Protein AF-A0A522CQT9-F1 (afdb_monomer_lite)

Radius of gyration: 33.26 Å; chains: 1; bounding box: 74×95×87 Å

pLDDT: mean 82.86, std 20.78, range [35.53, 98.75]

Secondary structure (DSSP, 8-state):
-----PPPPTT-HHHHHHHHHHHHHHHHHHHHHHHHHHHHHTT--HHHHHHHHHHHHHHHHHHHHHTT--HHHHHHHHHHHHHHHHHHHHHHHHHHHHHHHHHHHHHHHHHHHHHHHHHHHHHHHIIIIIS-TTGGG---SSHHHHHHHHHHHHHHHHHHHHHHHT-SHHHHHHHHHHHHHHHHHHHHTTGGGSHHHHHHHHHHHHHHHHHHHHHHHHHHHTT--------------PPP----PPPTHHHHHTT------------PPPPP-PPPPPPPPP-

Sequence (283 aa):
MTVEGRPAKPGDPEASLRENLAAQVSAAQSELSANLIELRSQGGDPALIGQADAQLGALLALKSQIERAGSGALATMGTRVAACVATATTLAQHAQAASSGVAARAATELGSASEAARAKVTSFVTDFYERKIFDPYLEFSSEAEKEAYREREAARRKAIEEAQALRTPQGDLRAANLAIEQLEDAGTHGADRSPEYGSMLNGMKQSRQSLAAQLQQHSQSRGEPAPHSEADPIGADAPKGSAVGFPPDVIAALGRVQVAEALHADHGLAPSRSPGPAPTRAI

Structure (mmCIF, N/CA/C/O backbone):
data_AF-A0A522CQT9-F1
#
_entry.id   AF-A0A522CQT9-F1
#
loop_
_atom_site.group_PDB
_atom_site.id
_atom_site.type_symbol
_atom_site.label_atom_id
_atom_site.label_alt_id
_atom_site.label_comp_id
_atom_site.label_asym_id
_atom_site.label_entity_id
_atom_site.label_seq_id
_atom_site.pdbx_PDB_ins_code
_atom_site.Cartn_x
_atom_site.Cartn_y
_atom_site.Cartn_z
_atom_site.occupancy
_atom_site.B_iso_or_equiv
_atom_site.auth_seq_id
_atom_site.auth_comp_id
_atom_site.auth_asym_id
_atom_site.auth_atom_id
_atom_site.pdbx_PDB_model_num
ATOM 1 N N . MET A 1 1 ? -49.181 18.280 34.354 1.00 41.12 1 MET A N 1
ATOM 2 C CA . MET A 1 1 ? -48.368 18.144 35.580 1.00 41.12 1 MET A CA 1
ATOM 3 C C . MET A 1 1 ? -46.921 17.982 35.158 1.00 41.12 1 MET A C 1
ATOM 5 O O . MET A 1 1 ? -46.498 16.888 34.816 1.00 41.12 1 MET A O 1
ATOM 9 N N . THR A 1 2 ? -46.206 19.096 35.063 1.00 44.06 2 THR A N 1
ATOM 10 C CA . THR A 1 2 ? -44.771 19.149 34.781 1.00 44.06 2 THR A CA 1
ATOM 11 C C . THR A 1 2 ? -44.055 18.835 36.090 1.00 44.06 2 THR A C 1
ATOM 13 O O . THR A 1 2 ? -44.203 19.575 37.059 1.00 44.06 2 THR A O 1
ATOM 16 N N . VAL A 1 3 ? -43.365 17.697 36.162 1.00 47.41 3 VAL A N 1
ATOM 17 C CA . VAL A 1 3 ? -42.539 17.351 37.324 1.00 47.41 3 VAL A CA 1
ATOM 18 C C . VAL A 1 3 ? -41.275 18.199 37.227 1.00 47.41 3 VAL A C 1
ATOM 20 O O . VAL A 1 3 ? -40.378 17.889 36.449 1.00 47.41 3 VAL A O 1
ATOM 23 N N . GLU A 1 4 ? -41.238 19.312 37.956 1.00 45.28 4 GLU A N 1
ATOM 24 C CA . GLU A 1 4 ? -40.023 20.107 38.128 1.00 45.28 4 GLU A CA 1
ATOM 25 C C . GLU A 1 4 ? -38.952 19.236 38.798 1.00 45.28 4 GLU A C 1
ATOM 27 O O . GLU A 1 4 ? -39.119 18.760 39.925 1.00 45.28 4 GLU A O 1
ATOM 32 N N . GLY A 1 5 ? -37.862 18.986 38.069 1.00 53.81 5 GLY A N 1
ATOM 33 C CA . GLY A 1 5 ? -36.710 18.234 38.548 1.00 53.81 5 GLY A CA 1
ATOM 34 C C . GLY A 1 5 ? -36.062 18.964 39.716 1.00 53.81 5 GLY A C 1
ATOM 35 O O . GLY A 1 5 ? -35.366 19.960 39.535 1.00 53.81 5 GLY A O 1
ATOM 36 N N . ARG A 1 6 ? -36.311 18.471 40.930 1.00 49.97 6 ARG A N 1
ATOM 37 C CA . ARG A 1 6 ? -35.663 18.954 42.149 1.00 49.97 6 ARG A CA 1
ATOM 38 C C . ARG A 1 6 ? -34.144 18.773 41.981 1.00 49.97 6 ARG A C 1
ATOM 40 O O . ARG A 1 6 ? -33.722 17.641 41.743 1.00 49.97 6 ARG A O 1
ATOM 47 N N . PRO A 1 7 ? -33.323 19.832 42.094 1.00 53.94 7 PRO A N 1
ATOM 48 C CA . PRO A 1 7 ? -31.874 19.687 42.018 1.00 53.94 7 PRO A CA 1
ATOM 49 C C . PRO A 1 7 ? -31.399 18.756 43.140 1.00 53.94 7 PRO A C 1
ATOM 51 O O . PRO A 1 7 ? -31.835 18.886 44.289 1.00 53.94 7 PRO A O 1
ATOM 54 N N . ALA A 1 8 ? -30.552 17.787 42.788 1.00 52.00 8 ALA A N 1
ATOM 55 C CA . ALA A 1 8 ? -30.023 16.800 43.721 1.00 52.00 8 ALA A CA 1
ATOM 56 C C . ALA A 1 8 ? -29.312 17.507 44.885 1.00 52.00 8 ALA A C 1
ATOM 58 O O . ALA A 1 8 ? -28.463 18.376 44.679 1.00 52.00 8 ALA A O 1
ATOM 59 N N . LYS A 1 9 ? -29.676 17.156 46.123 1.00 66.25 9 LYS A N 1
ATOM 60 C CA . LYS A 1 9 ? -28.952 17.641 47.301 1.00 66.25 9 LYS A CA 1
ATOM 61 C C . LYS A 1 9 ? -27.541 17.032 47.293 1.00 66.25 9 LYS A C 1
ATOM 63 O O . LYS A 1 9 ? -27.421 15.837 47.017 1.00 66.25 9 LYS A O 1
ATOM 68 N N . PRO A 1 10 ? -26.492 17.799 47.636 1.00 63.88 10 PRO A N 1
ATOM 69 C CA . PRO A 1 10 ? -25.164 17.242 47.872 1.00 63.88 10 PRO A CA 1
ATOM 70 C C . PRO A 1 10 ? -25.257 16.098 48.893 1.00 63.88 10 PRO A C 1
ATOM 72 O O . PRO A 1 10 ? -25.759 16.308 49.998 1.00 63.88 10 PRO A O 1
ATOM 75 N N . GLY A 1 11 ? -24.819 14.896 48.505 1.00 79.06 11 GLY A N 1
ATOM 76 C CA . GLY A 1 11 ? -24.838 13.701 49.358 1.00 79.06 11 GLY A CA 1
ATOM 77 C C . GLY A 1 11 ? -25.979 12.706 49.117 1.00 79.06 11 GLY A C 1
ATOM 78 O O . GLY A 1 11 ? -26.214 11.875 49.988 1.00 79.06 11 GLY A O 1
ATOM 79 N N . ASP A 1 12 ? -26.685 12.759 47.983 1.00 89.25 12 ASP A N 1
ATOM 80 C CA . ASP A 1 12 ? -27.616 11.691 47.591 1.00 89.25 12 ASP A CA 1
ATOM 81 C C . ASP A 1 12 ? -26.844 10.452 47.071 1.00 89.25 12 ASP A C 1
ATOM 83 O O . ASP A 1 12 ? -26.318 10.486 45.953 1.00 89.25 12 ASP A O 1
ATOM 87 N N . PRO A 1 13 ? -26.762 9.349 47.846 1.00 88.62 13 PRO A N 1
ATOM 88 C CA . PRO A 1 13 ? -26.010 8.160 47.445 1.00 88.62 13 PRO A CA 1
ATOM 89 C C . PRO A 1 13 ? -26.599 7.486 46.198 1.00 88.62 13 PRO A C 1
ATOM 91 O O . PRO A 1 13 ? -25.874 6.814 45.464 1.00 88.62 13 PRO A O 1
ATOM 94 N N . GLU A 1 14 ? -27.897 7.671 45.933 1.00 90.75 14 GLU A N 1
ATOM 95 C CA . GLU A 1 14 ? -28.554 7.125 44.749 1.00 90.75 14 GLU A CA 1
ATOM 96 C C . GLU A 1 14 ? -28.086 7.851 43.486 1.00 90.75 14 GLU A C 1
ATOM 98 O O . GLU A 1 14 ? -27.749 7.210 42.487 1.00 90.75 14 GLU A O 1
ATOM 103 N N . ALA A 1 15 ? -28.017 9.183 43.545 1.00 89.81 15 ALA A N 1
ATOM 104 C CA . ALA A 1 15 ? -27.528 10.001 42.443 1.00 89.81 15 ALA A CA 1
ATOM 105 C C . ALA A 1 15 ? -26.069 9.657 42.102 1.00 89.81 15 ALA A C 1
ATOM 107 O O . ALA A 1 15 ? -25.757 9.440 40.932 1.00 89.81 15 ALA A O 1
ATOM 108 N N . SER A 1 16 ? -25.207 9.511 43.116 1.00 91.56 16 SER A N 1
ATOM 109 C CA . SER A 1 16 ? -23.801 9.135 42.918 1.00 91.56 16 SER A CA 1
ATOM 110 C C . SER A 1 16 ? -23.631 7.730 42.332 1.00 91.56 16 SER A C 1
ATOM 112 O O . SER A 1 16 ? -22.801 7.531 41.445 1.00 91.56 16 SER A O 1
ATOM 114 N N . LEU A 1 17 ? -24.423 6.745 42.778 1.00 92.19 17 LEU A N 1
ATOM 115 C CA . LEU A 1 17 ? -24.382 5.396 42.204 1.00 92.19 17 LEU A CA 1
ATOM 116 C C . LEU A 1 17 ? -24.843 5.400 40.740 1.00 92.19 17 LEU A C 1
ATOM 118 O O . LEU A 1 17 ? -24.203 4.781 39.891 1.00 92.19 17 LEU A O 1
ATOM 122 N N . ARG A 1 18 ? -25.929 6.118 40.432 1.00 95.00 18 ARG A N 1
ATOM 123 C CA . ARG A 1 18 ? -26.447 6.255 39.065 1.00 95.00 18 ARG A CA 1
ATOM 124 C C . ARG A 1 18 ? -25.409 6.886 38.137 1.00 95.00 18 ARG A C 1
ATOM 126 O O . ARG A 1 18 ? -25.180 6.361 37.050 1.00 95.00 18 ARG A O 1
ATOM 133 N N . GLU A 1 19 ? -24.774 7.971 38.575 1.00 93.75 19 GLU A N 1
ATOM 134 C CA . GLU A 1 19 ? -23.711 8.648 37.828 1.00 93.75 19 GLU A CA 1
ATOM 135 C C . GLU A 1 19 ? -22.528 7.711 37.563 1.00 93.75 19 GLU A C 1
ATOM 137 O O . GLU A 1 19 ? -22.085 7.588 36.422 1.00 93.75 19 GLU A O 1
ATOM 142 N N . ASN A 1 20 ? -22.070 6.978 38.582 1.00 93.81 20 ASN A N 1
ATOM 143 C CA . ASN A 1 20 ? -20.964 6.036 38.441 1.00 93.81 20 ASN A CA 1
ATOM 144 C C . ASN A 1 20 ? -21.273 4.918 37.426 1.00 93.81 20 ASN A C 1
ATOM 146 O O . ASN A 1 20 ? -20.476 4.667 36.521 1.00 93.81 20 ASN A O 1
ATOM 150 N N . LEU A 1 21 ? -22.447 4.282 37.524 1.00 94.12 21 LEU A N 1
ATOM 151 C CA . LEU A 1 21 ? -22.858 3.233 36.584 1.00 94.12 21 LEU A CA 1
ATOM 152 C C . LEU A 1 21 ? -23.010 3.778 35.155 1.00 94.12 21 LEU A C 1
ATOM 154 O O . LEU A 1 21 ? -22.574 3.138 34.197 1.00 94.12 21 LEU A O 1
ATOM 158 N N . ALA A 1 22 ? -23.591 4.971 35.000 1.00 94.12 22 ALA A N 1
ATOM 159 C CA . ALA A 1 22 ? -23.737 5.621 33.700 1.00 94.12 22 ALA A CA 1
ATOM 160 C C . ALA A 1 22 ? -22.379 5.989 33.075 1.00 94.12 22 ALA A C 1
ATOM 162 O O . ALA A 1 22 ? -22.211 5.857 31.857 1.00 94.12 22 ALA A O 1
ATOM 163 N N . ALA A 1 23 ? -21.407 6.410 33.890 1.00 93.88 23 ALA A N 1
ATOM 164 C CA . ALA A 1 23 ? -20.046 6.698 33.450 1.00 93.88 23 ALA A CA 1
ATOM 165 C C . ALA A 1 23 ? -19.335 5.432 32.946 1.00 93.88 23 ALA A C 1
ATOM 167 O O . ALA A 1 23 ? -18.769 5.457 31.855 1.00 93.88 23 ALA A O 1
ATOM 168 N N . GLN A 1 24 ? -19.435 4.309 33.670 1.00 94.44 24 GLN A N 1
ATOM 169 C CA . GLN A 1 24 ? -18.857 3.026 33.238 1.00 94.44 24 GLN A CA 1
ATOM 170 C C . GLN A 1 24 ? -19.430 2.555 31.893 1.00 94.44 24 GLN A C 1
ATOM 172 O O . GLN A 1 24 ? -18.680 2.192 30.987 1.00 94.44 24 GLN A O 1
ATOM 177 N N . VAL A 1 25 ? -20.758 2.613 31.730 1.00 95.88 25 VAL A N 1
ATOM 178 C CA . VAL A 1 25 ? -21.421 2.245 30.467 1.00 95.88 25 VAL A CA 1
ATOM 179 C C . VAL A 1 25 ? -20.992 3.168 29.325 1.00 95.88 25 VAL A C 1
ATOM 181 O O . VAL A 1 25 ? -20.730 2.692 28.223 1.00 95.88 25 VAL A O 1
ATOM 184 N N . SER A 1 26 ? -20.885 4.475 29.580 1.00 95.81 26 SER A N 1
ATOM 185 C CA . SER A 1 26 ? -20.481 5.449 28.557 1.00 95.81 26 SER A CA 1
ATOM 186 C C . SER A 1 26 ? -19.019 5.265 28.129 1.00 95.81 26 SER A C 1
ATOM 188 O O . SER A 1 26 ? -18.723 5.369 26.940 1.00 95.81 26 SER A O 1
ATOM 190 N N . ALA A 1 27 ? -18.119 4.934 29.062 1.00 92.75 27 ALA A N 1
ATOM 191 C CA . ALA A 1 27 ? -16.726 4.612 28.753 1.00 92.75 27 ALA A CA 1
ATOM 192 C C . ALA A 1 27 ? -16.621 3.363 27.860 1.00 92.75 27 ALA A C 1
ATOM 194 O O . ALA A 1 27 ? -16.014 3.428 26.791 1.00 92.75 27 ALA A O 1
ATOM 195 N N . ALA A 1 28 ? -17.301 2.271 28.232 1.00 92.81 28 ALA A N 1
ATOM 196 C CA . ALA A 1 28 ? -17.334 1.041 27.438 1.00 92.81 28 ALA A CA 1
ATOM 197 C C . ALA A 1 28 ? -17.962 1.251 26.048 1.00 92.81 28 ALA A C 1
ATOM 199 O O . ALA A 1 28 ? -17.490 0.694 25.059 1.00 92.81 28 ALA A O 1
ATOM 200 N N . GLN A 1 29 ? -19.005 2.083 25.952 1.00 96.06 29 GLN A N 1
ATOM 201 C CA . GLN A 1 29 ? -19.617 2.452 24.676 1.00 96.06 29 GLN A CA 1
ATOM 202 C C . GLN A 1 29 ? -18.627 3.206 23.779 1.00 96.06 29 GLN A C 1
ATOM 204 O O . GLN A 1 29 ? -18.508 2.879 22.599 1.00 96.06 29 GLN A O 1
ATOM 209 N N . SER A 1 30 ? -17.921 4.201 24.327 1.00 94.50 30 SER A N 1
ATOM 210 C CA . SER A 1 30 ? -16.935 4.986 23.581 1.00 94.50 30 SER A CA 1
ATOM 211 C C . SER A 1 30 ? -15.811 4.097 23.051 1.00 94.50 30 SER A C 1
ATOM 213 O O . SER A 1 30 ? -15.510 4.142 21.859 1.00 94.50 30 SER A O 1
ATOM 215 N N . GLU A 1 31 ? -15.240 3.246 23.905 1.00 93.50 31 GLU A N 1
ATOM 216 C CA . GLU A 1 31 ? -14.172 2.315 23.531 1.00 93.50 31 GLU A CA 1
ATOM 217 C C . GLU A 1 31 ? -14.629 1.322 22.454 1.00 93.50 31 GLU A C 1
ATOM 219 O O . GLU A 1 31 ? -13.980 1.188 21.415 1.00 93.50 31 GLU A O 1
ATOM 224 N N . LEU A 1 32 ? -15.776 0.663 22.644 1.00 93.75 32 LEU A N 1
ATOM 225 C CA . LEU A 1 32 ? -16.295 -0.297 21.670 1.00 93.75 32 LEU A CA 1
ATOM 226 C C . LEU A 1 32 ? -16.623 0.377 20.330 1.00 93.75 32 LEU A C 1
ATOM 228 O O . LEU A 1 32 ? -16.343 -0.190 19.278 1.00 93.75 32 LEU A O 1
ATOM 232 N N . SER A 1 33 ? -17.168 1.598 20.350 1.00 95.56 33 SER A N 1
ATOM 233 C CA . SER A 1 33 ? -17.480 2.343 19.125 1.00 95.56 33 SER A CA 1
ATOM 234 C C . SER A 1 33 ? -16.234 2.713 18.317 1.00 95.56 33 SER A C 1
ATOM 236 O O . SER A 1 33 ? -16.249 2.573 17.095 1.00 95.56 33 SER A O 1
ATOM 238 N N . ALA A 1 34 ? -15.143 3.113 18.980 1.00 92.31 34 ALA A N 1
ATOM 239 C CA . ALA A 1 34 ? -13.880 3.428 18.321 1.00 92.31 34 ALA A CA 1
ATOM 240 C C . ALA A 1 34 ? -13.287 2.186 17.636 1.00 92.31 34 ALA A C 1
ATOM 242 O O . ALA A 1 34 ? -12.990 2.223 16.442 1.00 92.31 34 ALA A O 1
ATOM 243 N N . ASN A 1 35 ? -13.221 1.061 18.356 1.00 91.88 35 ASN A N 1
ATOM 244 C CA . ASN A 1 35 ? -12.718 -0.201 17.807 1.00 91.88 35 ASN A CA 1
ATOM 245 C C . ASN A 1 35 ? -13.615 -0.751 16.685 1.00 91.88 35 ASN A C 1
ATOM 247 O O . ASN A 1 35 ? -13.123 -1.352 15.737 1.00 91.88 35 ASN A O 1
ATOM 251 N N . LEU A 1 36 ? -14.930 -0.527 16.751 1.00 92.25 36 LEU A N 1
ATOM 252 C CA . LEU A 1 36 ? -15.857 -0.935 15.697 1.00 92.25 36 LEU A CA 1
ATOM 253 C C . LEU A 1 36 ? -15.678 -0.123 14.408 1.00 92.25 36 LEU A C 1
ATOM 255 O O . LEU A 1 36 ? -15.795 -0.679 13.316 1.00 92.25 36 LEU A O 1
ATOM 259 N N . ILE A 1 37 ? -15.407 1.183 14.517 1.00 91.25 37 ILE A N 1
ATOM 260 C CA . ILE A 1 37 ? -15.086 2.032 13.360 1.00 91.25 37 ILE A CA 1
ATOM 261 C C . ILE A 1 37 ? -13.804 1.531 12.687 1.00 91.25 37 ILE A C 1
ATOM 263 O O . ILE A 1 37 ? -13.793 1.370 11.468 1.00 91.25 37 ILE A O 1
ATOM 267 N N . GLU A 1 38 ? -12.766 1.231 13.470 1.00 87.31 38 GLU A N 1
ATOM 268 C CA . GLU A 1 38 ? -11.507 0.671 12.965 1.00 87.31 38 GLU A CA 1
ATOM 269 C C . GLU A 1 38 ? -11.707 -0.707 12.317 1.00 87.31 38 GLU A C 1
ATOM 271 O O . GLU A 1 38 ? -11.267 -0.948 11.195 1.00 87.31 38 GLU A O 1
ATOM 276 N N . LEU A 1 39 ? -12.444 -1.602 12.977 1.00 87.38 39 LEU A N 1
ATOM 277 C CA . LEU A 1 39 ? -12.728 -2.931 12.443 1.00 87.38 39 LEU A CA 1
ATOM 278 C C . LEU A 1 39 ? -13.478 -2.850 11.105 1.00 87.38 39 LEU A C 1
ATOM 280 O O . LEU A 1 39 ? -13.167 -3.587 10.172 1.00 87.38 39 LEU A O 1
ATOM 284 N N . ARG A 1 40 ? -14.448 -1.934 10.980 1.00 90.69 40 ARG A N 1
ATOM 285 C CA . ARG A 1 40 ? -15.193 -1.713 9.732 1.00 90.69 40 ARG A CA 1
ATOM 286 C C . ARG A 1 40 ? -14.329 -1.109 8.633 1.00 90.69 40 ARG A C 1
ATOM 288 O O . ARG A 1 40 ? -14.449 -1.541 7.489 1.00 90.69 40 ARG A O 1
ATOM 295 N N . SER A 1 41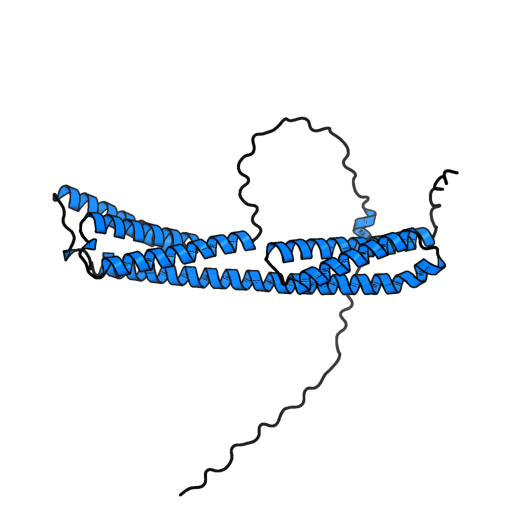 ? -13.479 -0.133 8.952 1.00 84.50 41 SER A N 1
ATOM 296 C CA . SER A 1 41 ? -12.624 0.515 7.948 1.00 84.50 41 SER A CA 1
ATOM 297 C C . SER A 1 41 ? -11.603 -0.451 7.345 1.00 84.50 41 SER A C 1
ATOM 299 O O . SER A 1 41 ? -11.222 -0.293 6.189 1.00 84.50 41 SER A O 1
ATOM 301 N N . GLN A 1 42 ? -11.224 -1.491 8.089 1.00 83.44 42 GLN A N 1
ATOM 302 C CA . GLN A 1 42 ? -10.291 -2.529 7.650 1.00 83.44 42 GLN A CA 1
ATOM 303 C C . GLN A 1 42 ? -10.974 -3.764 7.037 1.00 83.44 42 GLN A C 1
ATOM 305 O O . GLN A 1 42 ? -10.299 -4.748 6.736 1.00 83.44 42 GLN A O 1
ATOM 310 N N . GLY A 1 43 ? -12.300 -3.743 6.850 1.00 83.56 43 GLY A N 1
ATOM 311 C CA . GLY A 1 43 ? -13.042 -4.888 6.312 1.00 83.56 43 GLY A CA 1
ATOM 312 C C . GLY A 1 43 ? -13.022 -6.112 7.234 1.00 83.56 43 GLY A C 1
ATOM 313 O O . GLY A 1 43 ? -12.942 -7.242 6.758 1.00 83.56 43 GLY A O 1
ATOM 314 N N . GLY A 1 44 ? -13.045 -5.885 8.550 1.00 85.19 44 GLY A N 1
ATOM 315 C CA . GLY A 1 44 ? -13.000 -6.925 9.572 1.00 85.19 44 GLY A CA 1
ATOM 316 C C . GLY A 1 44 ? -14.164 -7.919 9.512 1.00 85.19 44 GLY A C 1
ATOM 317 O O . GLY A 1 44 ? -15.143 -7.734 8.790 1.00 85.19 44 GLY A O 1
ATOM 318 N N . ASP A 1 45 ? -14.045 -8.995 10.295 1.00 89.25 45 ASP A N 1
ATOM 319 C CA . ASP A 1 45 ? -14.993 -10.113 10.289 1.00 89.25 45 ASP A CA 1
ATOM 320 C C . ASP A 1 45 ? -16.447 -9.637 10.527 1.00 89.25 45 ASP A C 1
ATOM 322 O O . ASP A 1 45 ? -16.738 -9.068 11.588 1.00 89.25 45 ASP A O 1
ATOM 326 N N . PRO A 1 46 ? -17.384 -9.882 9.585 1.00 91.19 46 PRO A N 1
ATOM 327 C CA . PRO A 1 46 ? -18.778 -9.468 9.725 1.00 91.19 46 PRO A CA 1
ATOM 328 C C . PRO A 1 46 ? -19.465 -10.072 10.956 1.00 91.19 46 PRO A C 1
ATOM 330 O O . PRO A 1 46 ? -20.362 -9.440 11.518 1.00 91.19 46 PRO A O 1
ATOM 333 N N . ALA A 1 47 ? -19.047 -11.258 11.414 1.00 93.81 47 ALA A N 1
ATOM 334 C CA . ALA A 1 47 ? -19.578 -11.854 12.636 1.00 93.81 47 ALA A CA 1
ATOM 335 C C . ALA A 1 47 ? -19.157 -11.053 13.878 1.00 93.81 47 ALA A C 1
ATOM 337 O O . ALA A 1 47 ? -19.993 -10.773 14.739 1.00 93.81 47 ALA A O 1
ATOM 338 N N . LEU A 1 48 ? -17.890 -10.632 13.946 1.00 92.19 48 LEU A N 1
ATOM 339 C CA . LEU A 1 48 ? -17.374 -9.802 15.036 1.00 92.19 48 LEU A CA 1
ATOM 340 C C . LEU A 1 48 ? -18.016 -8.406 15.032 1.00 92.19 48 LEU A C 1
ATOM 342 O O . LEU A 1 48 ? -18.400 -7.907 16.090 1.00 92.19 48 LEU A O 1
ATOM 346 N N . ILE A 1 49 ? -18.216 -7.812 13.849 1.00 93.94 49 ILE A N 1
ATOM 347 C CA . ILE A 1 49 ? -18.946 -6.543 13.684 1.00 93.94 49 ILE A CA 1
ATOM 348 C C . ILE A 1 49 ? -20.378 -6.680 14.221 1.00 93.94 49 ILE A C 1
ATOM 350 O O . ILE A 1 49 ? -20.805 -5.862 15.035 1.00 93.94 49 ILE A O 1
ATOM 354 N N . GLY A 1 50 ? -21.098 -7.739 13.833 1.00 94.75 50 GLY A N 1
ATOM 355 C CA . GLY A 1 50 ? -22.461 -7.990 14.309 1.00 94.75 50 GLY A CA 1
ATOM 356 C C . GLY A 1 50 ? -22.552 -8.185 15.828 1.00 94.75 50 GLY A C 1
ATOM 357 O O . GLY A 1 50 ? -23.489 -7.692 16.457 1.00 94.75 50 GLY A O 1
ATOM 358 N N . GLN A 1 51 ? -21.567 -8.852 16.440 1.00 96.50 51 GLN A N 1
ATOM 359 C CA . GLN A 1 51 ? -21.484 -9.006 17.899 1.00 96.50 51 GLN A CA 1
ATOM 360 C C . GLN A 1 51 ? -21.241 -7.666 18.608 1.00 96.50 51 GLN A C 1
ATOM 362 O O . GLN A 1 51 ? -21.902 -7.367 19.604 1.00 96.50 51 GLN A O 1
ATOM 367 N N . ALA A 1 52 ? -20.333 -6.842 18.084 1.00 94.62 52 ALA A N 1
ATOM 368 C CA . ALA A 1 52 ? -20.048 -5.515 18.623 1.00 94.62 52 ALA A CA 1
ATOM 369 C C . ALA A 1 52 ? -21.252 -4.562 18.501 1.00 94.62 52 ALA A C 1
ATOM 371 O O . ALA A 1 52 ? -21.567 -3.857 19.461 1.00 94.62 52 ALA A O 1
ATOM 372 N N . ASP A 1 53 ? -21.979 -4.587 17.379 1.00 96.75 53 ASP A N 1
ATOM 373 C CA . ASP A 1 53 ? -23.220 -3.820 17.199 1.00 96.75 53 ASP A CA 1
ATOM 374 C C . ASP A 1 53 ? -24.304 -4.229 18.200 1.00 96.75 53 ASP A C 1
ATOM 376 O O . ASP A 1 53 ? -24.929 -3.378 18.842 1.00 96.75 53 ASP A O 1
ATOM 380 N N . ALA A 1 54 ? -24.508 -5.537 18.379 1.00 97.00 54 ALA A N 1
ATOM 381 C CA . ALA A 1 54 ? -25.456 -6.051 19.360 1.00 97.00 54 ALA A CA 1
ATOM 382 C C . ALA A 1 54 ? -25.085 -5.604 20.785 1.00 97.00 54 ALA A C 1
ATOM 384 O O . ALA A 1 54 ? -25.957 -5.189 21.554 1.00 97.00 54 ALA A O 1
ATOM 385 N N . GLN A 1 55 ? -23.792 -5.621 21.124 1.00 97.56 55 GLN A N 1
ATOM 386 C CA . GLN A 1 55 ? -23.308 -5.183 22.430 1.00 97.56 55 GLN A CA 1
ATOM 387 C C . GLN A 1 55 ? -23.453 -3.667 22.639 1.00 97.56 55 GLN A C 1
ATOM 389 O O . GLN A 1 55 ? -23.844 -3.242 23.728 1.00 97.56 55 GLN A O 1
ATOM 394 N N . LEU A 1 56 ? -23.226 -2.841 21.611 1.00 96.44 56 LEU A N 1
ATOM 395 C CA . LEU A 1 56 ? -23.529 -1.403 21.662 1.00 96.44 56 LEU A CA 1
ATOM 396 C C . LEU A 1 56 ? -25.021 -1.156 21.920 1.00 96.44 56 LEU A C 1
ATOM 398 O O . LEU A 1 56 ? -25.372 -0.337 22.772 1.00 96.44 56 LEU A O 1
ATOM 402 N N . GLY A 1 57 ? -25.901 -1.904 21.248 1.00 96.19 57 GLY A N 1
ATOM 403 C CA . GLY A 1 57 ? -27.342 -1.868 21.506 1.00 96.19 57 GLY A CA 1
ATOM 404 C C . GLY A 1 57 ? -27.689 -2.228 22.956 1.00 96.19 57 GLY A C 1
ATOM 405 O O . GLY A 1 57 ? -28.506 -1.552 23.588 1.00 96.19 57 GLY A O 1
ATOM 406 N N . ALA A 1 58 ? -27.025 -3.242 23.520 1.00 96.50 58 ALA A N 1
ATOM 407 C CA . ALA A 1 58 ? -27.203 -3.645 24.914 1.00 96.50 58 ALA A CA 1
ATOM 408 C C . ALA A 1 58 ? -26.741 -2.563 25.910 1.00 96.50 58 ALA A C 1
ATOM 410 O O . ALA A 1 58 ? -27.446 -2.300 26.887 1.00 96.50 58 ALA A O 1
ATOM 411 N N . LEU A 1 59 ? -25.606 -1.901 25.655 1.00 95.75 59 LEU A N 1
ATOM 412 C CA . LEU A 1 59 ? -25.095 -0.798 26.481 1.00 95.75 59 LEU A CA 1
ATOM 413 C C . LEU A 1 59 ? -26.030 0.420 26.454 1.00 95.75 59 LEU A C 1
ATOM 415 O O . LEU A 1 59 ? -26.343 0.975 27.508 1.00 95.75 59 LEU A O 1
ATOM 419 N N . LEU A 1 60 ? -26.545 0.796 25.278 1.00 96.81 60 LEU A N 1
ATOM 420 C CA . LEU A 1 60 ? -27.528 1.878 25.136 1.00 96.81 60 LEU A CA 1
ATOM 421 C C . LEU A 1 60 ? -28.812 1.583 25.922 1.00 96.81 60 LEU A C 1
ATOM 423 O O . LEU A 1 60 ? -29.287 2.423 26.688 1.00 96.81 60 LEU A O 1
ATOM 427 N N . ALA A 1 61 ? -29.342 0.363 25.793 1.00 96.44 61 ALA A N 1
ATOM 428 C CA . ALA A 1 61 ? -30.514 -0.063 26.548 1.00 96.44 61 ALA A CA 1
ATOM 429 C C . ALA A 1 61 ? -30.259 -0.062 28.065 1.00 96.44 61 ALA A C 1
ATOM 431 O O . ALA A 1 61 ? -31.149 0.308 28.835 1.00 96.44 61 ALA A O 1
ATOM 432 N N . LEU A 1 62 ? -29.057 -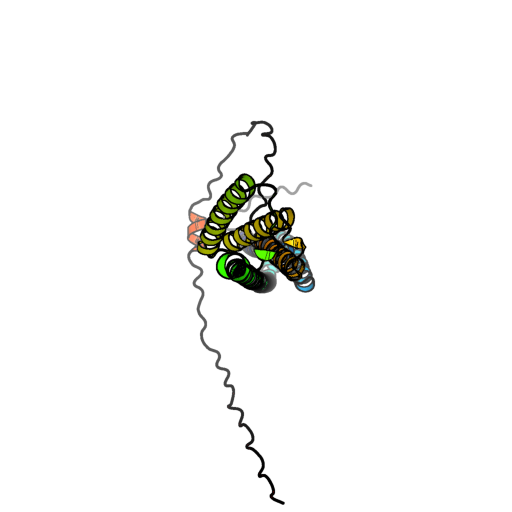0.454 28.502 1.00 96.38 62 LEU A N 1
ATOM 433 C CA . LEU A 1 62 ? -28.666 -0.460 29.910 1.00 96.38 62 LEU A CA 1
ATOM 434 C C . LEU A 1 62 ? -28.574 0.960 30.481 1.00 96.38 62 LEU A C 1
ATOM 436 O O . LEU A 1 62 ? -29.086 1.203 31.573 1.00 96.38 62 LEU A O 1
ATOM 440 N N . LYS A 1 63 ? -28.026 1.914 29.721 1.00 96.31 63 LYS A N 1
ATOM 441 C CA . LYS A 1 63 ? -27.982 3.335 30.097 1.00 96.31 63 LYS A CA 1
ATOM 442 C C . LYS A 1 63 ? -29.382 3.896 30.371 1.00 96.31 63 LYS A C 1
ATOM 444 O O . LYS A 1 63 ? -29.632 4.411 31.457 1.00 96.31 63 LYS A O 1
ATOM 449 N N . SER A 1 64 ? -30.335 3.682 29.460 1.00 96.25 64 SER A N 1
ATOM 450 C CA . SER A 1 64 ? -31.729 4.119 29.654 1.00 96.25 64 SER A CA 1
ATOM 451 C C . SER A 1 64 ? -32.458 3.392 30.794 1.00 96.25 64 SER A C 1
ATOM 453 O O . SER A 1 64 ? -33.505 3.849 31.260 1.00 96.25 64 SER A O 1
ATOM 455 N N . GLN A 1 65 ? -31.979 2.220 31.224 1.00 96.56 65 GLN A N 1
ATOM 456 C CA . GLN A 1 65 ? -32.512 1.519 32.396 1.00 96.56 65 GLN A CA 1
ATOM 457 C C . GLN A 1 65 ? -31.945 2.099 33.700 1.00 96.56 65 GLN A C 1
ATOM 459 O O . GLN A 1 65 ? -32.715 2.291 34.636 1.00 96.56 65 GLN A O 1
ATOM 464 N N . ILE A 1 66 ? -30.654 2.450 33.740 1.00 95.75 66 ILE A N 1
ATOM 465 C CA . ILE A 1 66 ? -29.998 3.116 34.882 1.00 95.75 66 ILE A CA 1
ATOM 466 C C . ILE A 1 66 ? -30.674 4.458 35.205 1.00 95.75 66 ILE A C 1
ATOM 468 O O . ILE A 1 66 ? -30.932 4.766 36.369 1.00 95.75 66 ILE A O 1
ATOM 472 N N . GLU A 1 67 ? -31.031 5.233 34.179 1.00 94.88 67 GLU A N 1
ATOM 473 C CA . GLU A 1 67 ? -31.713 6.528 34.332 1.00 94.88 67 GLU A CA 1
ATOM 474 C C . GLU A 1 67 ? -33.095 6.411 34.995 1.00 94.88 67 GLU A C 1
ATOM 476 O O . GLU A 1 67 ? -33.515 7.317 35.712 1.00 94.88 67 GLU A O 1
ATOM 481 N N . ARG A 1 68 ? -33.797 5.290 34.785 1.00 96.00 68 ARG A N 1
ATOM 482 C CA . ARG A 1 68 ? -35.165 5.055 35.287 1.00 96.00 68 ARG A CA 1
ATOM 483 C C . ARG A 1 68 ? -35.226 4.177 36.538 1.00 96.00 68 ARG A C 1
ATOM 485 O O . ARG A 1 68 ? -36.296 4.032 37.125 1.00 96.00 68 ARG A O 1
ATOM 492 N N . ALA A 1 69 ? -34.118 3.551 36.924 1.00 95.00 69 ALA A N 1
ATOM 493 C CA . ALA A 1 69 ? -34.062 2.647 38.064 1.00 95.00 69 ALA A CA 1
ATOM 494 C C . ALA A 1 69 ? -34.121 3.414 39.392 1.00 95.00 69 ALA A C 1
ATOM 496 O O . ALA A 1 69 ? -33.408 4.401 39.569 1.00 95.00 69 ALA A O 1
ATOM 497 N N . GLY A 1 70 ? -34.935 2.930 40.335 1.00 93.19 70 GLY A N 1
ATOM 498 C CA . GLY A 1 70 ? -34.885 3.369 41.735 1.00 93.19 70 GLY A CA 1
ATOM 499 C C . GLY A 1 70 ? -33.751 2.690 42.515 1.00 93.19 70 GLY A C 1
ATOM 500 O O . GLY A 1 70 ? -33.155 1.721 42.036 1.00 93.19 70 GLY A O 1
ATOM 501 N N . SER A 1 71 ? -33.487 3.153 43.739 1.00 88.56 71 SER A N 1
ATOM 502 C CA . SER A 1 71 ? -32.385 2.690 44.608 1.00 88.56 71 SER A CA 1
ATOM 503 C C . SER A 1 71 ? -32.205 1.167 44.701 1.00 88.56 71 SER A C 1
ATOM 505 O O . SER A 1 71 ? -31.101 0.666 44.484 1.00 88.56 71 SER A O 1
ATOM 507 N N . GLY A 1 72 ? -33.276 0.407 44.959 1.00 90.19 72 GLY A N 1
ATOM 508 C CA . GLY A 1 72 ? -33.207 -1.059 45.055 1.00 90.19 72 GLY A CA 1
ATOM 509 C C . GLY A 1 72 ? -32.800 -1.744 43.743 1.00 90.19 72 GLY A C 1
ATOM 510 O O . GLY A 1 72 ? -32.035 -2.706 43.753 1.00 90.19 72 GLY A O 1
ATOM 511 N N . ALA A 1 73 ? -33.254 -1.219 42.601 1.00 93.06 73 ALA A N 1
ATOM 512 C CA . ALA A 1 73 ? -32.897 -1.745 41.285 1.00 93.06 73 ALA A CA 1
ATOM 513 C C . ALA A 1 73 ? -31.453 -1.381 40.900 1.00 93.06 73 ALA A C 1
ATOM 515 O O . ALA A 1 73 ? -30.746 -2.224 40.348 1.00 93.06 73 ALA A O 1
ATOM 516 N N . LEU A 1 74 ? -30.985 -0.175 41.246 1.00 92.38 74 LEU A N 1
ATOM 517 C CA . LEU A 1 74 ? -29.613 0.273 40.971 1.00 92.38 74 LEU A CA 1
ATOM 518 C C . LEU A 1 74 ? -28.561 -0.638 41.615 1.00 92.38 74 LEU A C 1
ATOM 520 O O . LEU A 1 74 ? -27.572 -0.976 40.967 1.00 92.38 74 LEU A O 1
ATOM 524 N N . ALA A 1 75 ? -28.802 -1.109 42.843 1.00 88.44 75 ALA A N 1
ATOM 525 C CA . ALA A 1 75 ? -27.909 -2.061 43.503 1.00 88.44 75 ALA A CA 1
ATOM 526 C C . ALA A 1 75 ? -27.769 -3.373 42.706 1.00 88.44 75 ALA A C 1
ATOM 528 O O . ALA A 1 75 ? -26.665 -3.885 42.532 1.00 88.44 75 ALA A O 1
ATOM 529 N N . THR A 1 76 ? -28.874 -3.887 42.153 1.00 91.06 76 THR A N 1
ATOM 530 C CA . THR A 1 76 ? -28.855 -5.101 41.314 1.00 91.06 76 THR A CA 1
ATOM 531 C C . THR A 1 76 ? -28.278 -4.864 39.917 1.00 91.06 76 THR A C 1
ATOM 533 O O . THR A 1 76 ? -27.771 -5.793 39.294 1.00 91.06 76 THR A O 1
ATOM 536 N N . MET A 1 77 ? -28.312 -3.624 39.418 1.00 93.44 77 MET A N 1
ATOM 537 C CA . MET A 1 77 ? -27.760 -3.272 38.109 1.00 93.44 77 MET A CA 1
ATOM 538 C C . MET A 1 77 ? -26.235 -3.299 38.073 1.00 93.44 77 MET A C 1
ATOM 540 O O . MET A 1 77 ? -25.685 -3.501 36.993 1.00 93.44 77 MET A O 1
ATOM 544 N N . GLY A 1 78 ? -25.550 -3.152 39.211 1.00 88.56 78 GLY A N 1
ATOM 545 C CA . GLY A 1 78 ? -24.085 -3.143 39.264 1.00 88.56 78 GLY A CA 1
ATOM 546 C C . GLY A 1 78 ? -23.442 -4.389 38.642 1.00 88.56 78 GLY A C 1
ATOM 547 O O . GLY A 1 78 ? -22.528 -4.269 37.830 1.00 88.56 78 GLY A O 1
ATOM 548 N N . THR A 1 79 ? -23.965 -5.585 38.932 1.00 89.12 79 THR A N 1
ATOM 549 C CA . THR A 1 79 ? -23.449 -6.844 38.358 1.00 89.12 79 THR A CA 1
ATOM 550 C C . THR A 1 79 ? -23.710 -6.944 36.857 1.00 89.12 79 THR A C 1
ATOM 552 O O . THR A 1 79 ? -22.856 -7.410 36.105 1.00 89.12 79 THR A O 1
ATOM 555 N N . ARG A 1 80 ? -24.868 -6.455 36.400 1.00 94.25 80 ARG A N 1
ATOM 556 C CA . ARG A 1 80 ? -25.218 -6.412 34.978 1.00 94.25 80 ARG A CA 1
ATOM 557 C C . ARG A 1 80 ? -24.350 -5.419 34.204 1.00 94.25 80 ARG A C 1
ATOM 559 O O . ARG A 1 80 ? -23.911 -5.747 33.107 1.00 94.25 80 ARG A O 1
ATOM 566 N N . VAL A 1 81 ? -24.082 -4.240 34.771 1.00 94.06 81 VAL A N 1
ATOM 567 C CA . VAL A 1 81 ? -23.151 -3.249 34.203 1.00 94.06 81 VAL A CA 1
ATOM 568 C C . VAL A 1 81 ? -21.759 -3.846 34.088 1.00 94.06 81 VAL A C 1
ATOM 570 O O . VAL A 1 81 ? -21.211 -3.841 32.992 1.00 94.06 81 VAL A O 1
ATOM 573 N N . ALA A 1 82 ? -21.233 -4.445 35.159 1.00 90.75 82 ALA A N 1
ATOM 574 C CA . ALA A 1 82 ? -19.920 -5.082 35.135 1.00 90.75 82 ALA A CA 1
ATOM 575 C C . ALA A 1 82 ? -19.817 -6.172 34.051 1.00 90.75 82 ALA A C 1
ATOM 577 O O . ALA A 1 82 ? -18.841 -6.200 33.307 1.00 90.75 82 ALA A O 1
ATOM 578 N N . ALA A 1 83 ? -20.843 -7.019 33.902 1.00 93.00 83 ALA A N 1
ATOM 579 C CA . ALA A 1 83 ? -20.876 -8.044 32.860 1.00 93.00 83 ALA A CA 1
ATOM 580 C C . ALA A 1 83 ? -20.895 -7.443 31.442 1.00 93.00 83 ALA A C 1
ATOM 582 O O . ALA A 1 83 ? -20.107 -7.851 30.593 1.00 93.00 83 ALA A O 1
ATOM 583 N N . CYS A 1 84 ? -21.750 -6.445 31.183 1.00 91.06 84 CYS A N 1
ATOM 584 C CA . CYS A 1 84 ? -21.808 -5.789 29.875 1.00 91.06 84 CYS A CA 1
ATOM 585 C C . CYS A 1 84 ? -20.513 -5.037 29.534 1.00 91.06 84 CYS A C 1
ATOM 587 O O . CYS A 1 84 ? -20.080 -5.073 28.382 1.00 91.06 84 CYS A O 1
ATOM 589 N N . VAL A 1 85 ? -19.892 -4.377 30.514 1.00 93.62 85 VAL A N 1
ATOM 590 C CA . VAL A 1 85 ? -18.593 -3.713 30.343 1.00 93.62 85 VAL A CA 1
ATOM 591 C C . VAL A 1 85 ? -17.517 -4.749 30.026 1.00 93.62 85 VAL A C 1
ATOM 593 O O . VAL A 1 85 ? -16.829 -4.594 29.027 1.00 93.62 85 VAL A O 1
ATOM 596 N N . ALA A 1 86 ? -17.437 -5.851 30.780 1.00 93.94 86 ALA A N 1
ATOM 597 C CA . ALA A 1 86 ? -16.471 -6.918 30.520 1.00 93.94 86 ALA A CA 1
ATOM 598 C C . ALA A 1 86 ? -16.615 -7.504 29.105 1.00 93.94 86 ALA A C 1
ATOM 600 O O . ALA A 1 86 ? -15.624 -7.624 28.389 1.00 93.94 86 ALA A O 1
ATOM 601 N N . THR A 1 87 ? -17.843 -7.800 28.658 1.00 93.94 87 THR A N 1
ATOM 602 C CA . THR A 1 87 ? -18.093 -8.266 27.283 1.00 93.94 87 THR A CA 1
ATOM 603 C C . THR A 1 87 ? -17.670 -7.230 26.240 1.00 93.94 87 THR A C 1
ATOM 605 O O . THR A 1 87 ? -17.068 -7.595 25.232 1.00 93.94 87 THR A O 1
ATOM 608 N N . ALA A 1 88 ? -17.956 -5.944 26.469 1.00 91.62 88 ALA A N 1
ATOM 609 C CA . ALA A 1 88 ? -17.551 -4.873 25.561 1.00 91.62 88 ALA A CA 1
ATOM 610 C C . ALA A 1 88 ? -16.021 -4.747 25.472 1.00 91.62 88 ALA A C 1
ATOM 612 O O . ALA A 1 88 ? -15.490 -4.652 24.369 1.00 91.62 88 ALA A O 1
ATOM 613 N N . THR A 1 89 ? -15.315 -4.831 26.603 1.00 92.75 89 THR A N 1
ATOM 614 C CA . THR A 1 89 ? -13.847 -4.822 26.649 1.00 92.75 89 THR A CA 1
ATOM 615 C C . THR A 1 89 ? -13.249 -6.039 25.939 1.00 92.75 89 THR A C 1
ATOM 617 O O . THR A 1 89 ? -12.311 -5.884 25.163 1.00 92.75 89 THR A O 1
ATOM 620 N N . THR A 1 90 ? -13.802 -7.246 26.113 1.00 94.12 90 THR A N 1
ATOM 621 C CA . THR A 1 90 ? -13.341 -8.437 25.371 1.00 94.12 90 THR A CA 1
ATOM 622 C C . THR A 1 90 ? -13.534 -8.281 23.861 1.00 94.12 90 THR A C 1
ATOM 624 O O . THR A 1 90 ? -12.634 -8.607 23.089 1.00 94.12 90 THR A O 1
ATOM 627 N N . LEU A 1 91 ? -14.678 -7.747 23.419 1.00 92.88 91 LEU A N 1
ATOM 628 C CA . LEU A 1 91 ? -14.926 -7.484 21.997 1.00 92.88 91 LEU A CA 1
ATOM 629 C C . LEU A 1 91 ? -13.981 -6.414 21.438 1.00 92.88 91 LEU A C 1
ATOM 631 O O . LEU A 1 91 ? -13.465 -6.584 20.335 1.00 92.88 91 LEU A O 1
ATOM 635 N N . ALA A 1 92 ? -13.710 -5.354 22.203 1.00 90.25 92 ALA A N 1
ATOM 636 C CA . ALA A 1 92 ? -12.724 -4.337 21.851 1.00 90.25 92 ALA A CA 1
ATOM 637 C C . ALA A 1 92 ? -11.321 -4.947 21.674 1.00 90.25 92 ALA A C 1
ATOM 639 O O . ALA A 1 92 ? -10.686 -4.728 20.645 1.00 90.25 92 ALA A O 1
ATOM 640 N N . GLN A 1 93 ? -10.874 -5.794 22.607 1.00 90.56 93 GLN A N 1
ATOM 641 C CA . GLN A 1 93 ? -9.589 -6.501 22.513 1.00 90.56 93 GLN A CA 1
ATOM 642 C C . GLN A 1 93 ? -9.522 -7.441 21.300 1.00 90.56 93 GLN A C 1
ATOM 644 O O . GLN A 1 93 ? -8.505 -7.492 20.610 1.00 90.56 93 GLN A O 1
ATOM 649 N N . HIS A 1 94 ? -10.605 -8.166 20.998 1.00 88.44 94 HIS A N 1
ATOM 650 C CA . HIS A 1 94 ? -10.681 -9.006 19.798 1.00 88.44 94 HIS A CA 1
ATOM 651 C C . HIS A 1 94 ? -10.605 -8.180 18.508 1.00 88.44 94 HIS A C 1
ATOM 653 O O . HIS A 1 94 ? -9.903 -8.574 17.576 1.00 88.44 94 HIS A O 1
ATOM 659 N N . ALA A 1 95 ? -11.281 -7.029 18.454 1.00 88.06 95 ALA A N 1
ATOM 660 C CA . ALA A 1 95 ? -11.218 -6.120 17.312 1.00 88.06 95 ALA A CA 1
ATOM 661 C C . ALA A 1 95 ? -9.796 -5.568 17.098 1.00 88.06 95 ALA A C 1
ATOM 663 O O . ALA A 1 95 ? -9.309 -5.585 15.971 1.00 88.06 95 ALA A O 1
ATOM 664 N N . GLN A 1 96 ? -9.099 -5.186 18.173 1.00 86.38 96 GLN A N 1
ATOM 665 C CA . GLN A 1 96 ? -7.703 -4.724 18.128 1.00 86.38 96 GLN A CA 1
ATOM 666 C C . GLN A 1 96 ? -6.723 -5.813 17.675 1.00 86.38 96 GLN A C 1
ATOM 668 O O . GLN A 1 96 ? -5.788 -5.563 16.910 1.00 86.38 96 GLN A O 1
ATOM 673 N N . ALA A 1 97 ? -6.919 -7.050 18.139 1.00 86.06 97 ALA A N 1
ATOM 674 C CA . ALA A 1 97 ? -6.099 -8.177 17.707 1.00 86.06 97 ALA A CA 1
ATOM 675 C C . ALA A 1 97 ? -6.312 -8.481 16.214 1.00 86.06 97 ALA A C 1
ATOM 677 O O . ALA A 1 97 ? -5.350 -8.734 15.484 1.00 86.06 97 ALA A O 1
ATOM 678 N N . ALA A 1 98 ? -7.564 -8.413 15.749 1.00 85.06 98 ALA A N 1
ATOM 679 C CA . ALA A 1 98 ? -7.898 -8.579 14.341 1.00 85.06 98 ALA A CA 1
ATOM 680 C C . ALA A 1 98 ? -7.269 -7.474 13.477 1.00 85.06 98 ALA A C 1
ATOM 682 O O . ALA A 1 98 ? -6.665 -7.791 12.449 1.00 85.06 98 ALA A O 1
ATOM 683 N N . SER A 1 99 ? -7.333 -6.210 13.915 1.00 80.75 99 SER A N 1
ATOM 684 C CA . SER A 1 99 ? -6.770 -5.080 13.168 1.00 80.75 99 SER A CA 1
ATOM 685 C C . SER A 1 99 ? -5.248 -5.144 13.049 1.00 80.75 99 SER A C 1
ATOM 687 O O . SER A 1 99 ? -4.680 -5.007 11.961 1.00 80.75 99 SER A O 1
ATOM 689 N N . SER A 1 100 ? -4.578 -5.493 14.148 1.00 81.62 100 SER A N 1
ATOM 690 C CA . SER A 1 100 ? -3.127 -5.705 14.180 1.00 81.62 100 SER A CA 1
ATOM 691 C C . SER A 1 100 ? -2.675 -6.789 13.191 1.00 81.62 100 SER A C 1
ATOM 693 O O . SER A 1 100 ? -1.635 -6.657 12.540 1.00 81.62 100 SER A O 1
ATOM 695 N N . GLY A 1 101 ? -3.474 -7.850 13.025 1.00 83.19 101 GLY A N 1
ATOM 696 C CA . GLY A 1 101 ? -3.208 -8.913 12.056 1.00 83.19 101 GLY A CA 1
ATOM 697 C C . GLY A 1 101 ? -3.297 -8.453 10.596 1.00 83.19 101 GLY A C 1
ATOM 698 O O . GLY A 1 101 ? -2.498 -8.895 9.770 1.00 83.19 101 GLY A O 1
ATOM 699 N N . VAL A 1 102 ? -4.230 -7.553 10.270 1.00 80.81 102 VAL A N 1
ATOM 700 C CA . VAL A 1 102 ? -4.387 -6.996 8.914 1.00 80.81 102 VAL A CA 1
ATOM 701 C C . VAL A 1 102 ? -3.202 -6.099 8.554 1.00 80.81 102 VAL A C 1
ATOM 703 O O . VAL A 1 102 ? -2.606 -6.277 7.490 1.00 80.81 102 VAL A O 1
ATOM 706 N N . ALA A 1 103 ? -2.795 -5.201 9.455 1.00 81.38 103 ALA A N 1
ATOM 707 C CA . ALA A 1 103 ? -1.655 -4.309 9.232 1.00 81.38 103 ALA A CA 1
ATOM 708 C C . ALA A 1 103 ? -0.334 -5.080 9.034 1.00 81.38 103 ALA A C 1
ATOM 710 O O . ALA A 1 103 ? 0.439 -4.776 8.123 1.00 81.38 103 ALA A O 1
ATOM 711 N N . ALA A 1 104 ? -0.089 -6.124 9.835 1.00 82.88 104 ALA A N 1
ATOM 712 C CA . ALA A 1 104 ? 1.104 -6.965 9.705 1.00 82.88 104 ALA A CA 1
ATOM 713 C C . ALA A 1 104 ? 1.161 -7.719 8.362 1.00 82.88 104 ALA A C 1
ATOM 715 O O . ALA A 1 104 ? 2.229 -7.838 7.751 1.00 82.88 104 ALA A O 1
ATOM 716 N N . ARG A 1 105 ? 0.011 -8.206 7.877 1.00 84.50 105 ARG A N 1
ATOM 717 C CA . ARG A 1 105 ? -0.100 -8.841 6.554 1.00 84.50 105 ARG A CA 1
ATOM 718 C C . ARG A 1 105 ? 0.176 -7.842 5.434 1.00 84.50 105 ARG A C 1
ATOM 720 O O . ARG A 1 105 ? 1.031 -8.119 4.601 1.00 84.50 105 ARG A O 1
ATOM 727 N N . ALA A 1 106 ? -0.452 -6.665 5.471 1.00 88.06 106 ALA A N 1
ATOM 728 C CA . ALA A 1 106 ? -0.236 -5.611 4.477 1.00 88.06 106 ALA A CA 1
ATOM 729 C C . ALA A 1 106 ? 1.239 -5.170 4.401 1.00 88.06 106 ALA A C 1
ATOM 731 O O . ALA A 1 106 ? 1.784 -4.999 3.313 1.00 88.06 106 ALA A O 1
ATOM 732 N N . ALA A 1 107 ? 1.920 -5.041 5.545 1.00 88.44 107 ALA A N 1
ATOM 733 C CA . ALA A 1 107 ? 3.348 -4.723 5.581 1.00 88.44 107 ALA A CA 1
ATOM 734 C C . ALA A 1 107 ? 4.216 -5.830 4.951 1.00 88.44 107 ALA A C 1
ATOM 736 O O . ALA A 1 107 ? 5.177 -5.537 4.238 1.00 88.44 107 ALA A O 1
ATOM 737 N N . THR A 1 108 ? 3.864 -7.098 5.182 1.00 90.50 108 THR A N 1
ATOM 738 C CA . THR A 1 108 ? 4.567 -8.256 4.606 1.00 90.50 108 THR A CA 1
ATOM 739 C C . THR A 1 108 ? 4.378 -8.321 3.090 1.00 90.50 108 THR A C 1
ATOM 741 O O . THR A 1 108 ? 5.352 -8.470 2.354 1.00 90.50 108 THR A O 1
ATOM 744 N N . GLU A 1 109 ? 3.143 -8.154 2.614 1.00 92.50 109 GLU A N 1
ATOM 745 C CA . GLU A 1 109 ? 2.812 -8.132 1.185 1.00 92.50 109 GLU A CA 1
ATOM 746 C C . GLU A 1 109 ? 3.515 -6.980 0.455 1.00 92.50 109 GLU A C 1
ATOM 748 O O . GLU A 1 109 ? 4.097 -7.191 -0.613 1.00 92.50 109 GLU A O 1
ATOM 753 N N . LEU A 1 110 ? 3.544 -5.786 1.059 1.00 95.56 110 LEU A N 1
ATOM 75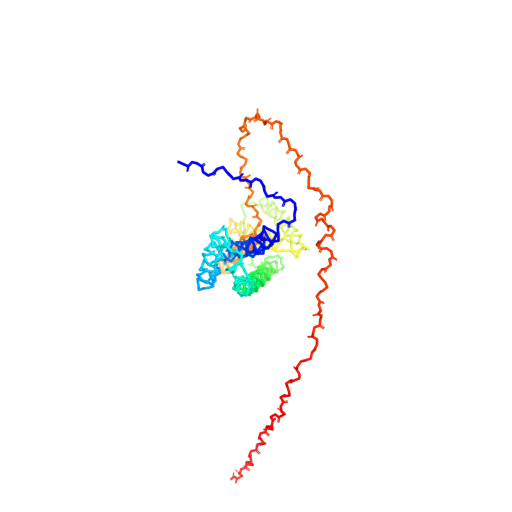4 C CA . LEU A 1 110 ? 4.299 -4.647 0.541 1.00 95.56 110 LEU A CA 1
ATOM 755 C C . LEU A 1 110 ? 5.799 -4.955 0.459 1.00 95.56 110 LEU A C 1
ATOM 757 O O . LEU A 1 110 ? 6.416 -4.684 -0.571 1.00 95.56 110 LEU A O 1
ATOM 761 N N . GLY A 1 111 ? 6.380 -5.550 1.506 1.00 92.38 111 GLY A N 1
ATOM 762 C CA . GLY A 1 111 ? 7.781 -5.974 1.517 1.00 92.38 111 GLY A CA 1
ATOM 763 C C . GLY A 1 111 ? 8.105 -6.946 0.380 1.00 92.38 111 GLY A C 1
ATOM 764 O O . GLY A 1 111 ? 9.028 -6.699 -0.396 1.00 92.38 111 GLY A O 1
ATOM 765 N N . SER A 1 112 ? 7.294 -7.995 0.209 1.00 94.62 112 SER A N 1
ATOM 766 C CA . SER A 1 112 ? 7.457 -8.970 -0.879 1.00 94.62 112 SER A CA 1
ATOM 767 C C . SER A 1 112 ? 7.318 -8.339 -2.268 1.00 94.62 112 SER A C 1
ATOM 769 O O . SER A 1 112 ? 8.104 -8.645 -3.166 1.00 94.62 112 SER A O 1
ATOM 771 N N . ALA A 1 113 ? 6.358 -7.429 -2.466 1.00 96.00 113 ALA A N 1
ATOM 772 C CA . ALA A 1 113 ? 6.205 -6.717 -3.734 1.00 96.00 113 ALA A CA 1
ATOM 773 C C . ALA A 1 113 ? 7.401 -5.791 -4.025 1.00 96.00 113 ALA A C 1
ATOM 775 O O . ALA A 1 113 ? 7.856 -5.717 -5.169 1.00 96.00 113 ALA A O 1
ATOM 776 N N . SER A 1 114 ? 7.940 -5.132 -2.993 1.00 97.06 114 SER A N 1
ATOM 777 C CA . SER A 1 114 ? 9.131 -4.275 -3.074 1.00 97.06 114 SER A CA 1
ATOM 778 C C . SER A 1 114 ? 10.361 -5.075 -3.504 1.00 97.06 114 SER A C 1
ATOM 780 O O . SER A 1 114 ? 11.052 -4.705 -4.452 1.00 97.06 114 SER A O 1
ATOM 782 N N . GLU A 1 115 ? 10.604 -6.220 -2.861 1.00 94.75 115 GLU A N 1
ATOM 783 C CA . GLU A 1 115 ? 11.713 -7.118 -3.193 1.00 94.75 115 GLU A CA 1
ATOM 784 C C . GLU A 1 115 ? 11.600 -7.675 -4.614 1.00 94.75 115 GLU A C 1
ATOM 786 O O . GLU A 1 115 ? 12.583 -7.671 -5.358 1.00 94.75 115 GLU A O 1
ATOM 791 N N . ALA A 1 116 ? 10.399 -8.091 -5.029 1.00 94.31 116 ALA A N 1
ATOM 792 C CA . ALA A 1 116 ? 10.154 -8.576 -6.382 1.00 94.31 116 ALA A CA 1
ATOM 793 C C . ALA A 1 116 ? 10.407 -7.490 -7.442 1.00 94.31 116 ALA A C 1
ATOM 795 O O . ALA A 1 116 ? 11.045 -7.760 -8.464 1.00 94.31 116 ALA A O 1
ATOM 796 N N . ALA A 1 117 ? 9.948 -6.256 -7.204 1.00 96.81 117 ALA A N 1
ATOM 797 C CA . ALA A 1 117 ? 10.212 -5.125 -8.090 1.00 96.81 117 ALA A CA 1
ATOM 798 C C . ALA A 1 117 ? 11.713 -4.816 -8.170 1.00 96.81 117 ALA A C 1
ATOM 800 O O . ALA A 1 117 ? 12.253 -4.698 -9.271 1.00 96.81 117 ALA A O 1
ATOM 801 N N . ARG A 1 118 ? 12.408 -4.776 -7.027 1.00 96.88 118 ARG A N 1
ATOM 802 C CA . ARG A 1 118 ? 13.857 -4.556 -6.972 1.00 96.88 118 ARG A CA 1
ATOM 803 C C . ARG A 1 118 ? 14.622 -5.626 -7.742 1.00 96.88 118 ARG A C 1
ATOM 805 O O . ARG A 1 118 ? 15.481 -5.279 -8.543 1.00 96.88 118 ARG A O 1
ATOM 812 N N . ALA A 1 119 ? 14.284 -6.902 -7.557 1.00 94.50 119 ALA A N 1
ATOM 813 C CA . ALA A 1 119 ? 14.913 -8.005 -8.280 1.00 94.50 119 ALA A CA 1
ATOM 814 C C . ALA A 1 119 ? 14.730 -7.874 -9.802 1.00 94.50 119 ALA A C 1
ATOM 816 O O . ALA A 1 119 ? 15.675 -8.100 -10.560 1.00 94.50 119 ALA A O 1
ATOM 817 N N . LYS A 1 120 ? 13.540 -7.457 -10.259 1.00 96.62 120 LYS A N 1
ATOM 818 C CA . LYS A 1 120 ? 13.281 -7.189 -11.681 1.00 96.62 120 LYS A CA 1
ATOM 819 C C . LYS A 1 120 ? 14.102 -6.017 -12.213 1.00 96.62 120 LYS A C 1
ATOM 821 O O . LYS A 1 120 ? 14.705 -6.162 -13.271 1.00 96.62 120 LYS A O 1
ATOM 826 N N . VAL A 1 121 ? 14.186 -4.910 -11.472 1.00 98.19 121 VAL A N 1
ATOM 827 C CA . VAL A 1 121 ? 15.032 -3.765 -11.846 1.00 98.19 121 VAL A CA 1
ATOM 828 C C . VAL A 1 121 ? 16.507 -4.169 -11.898 1.00 98.19 121 VAL A C 1
ATOM 830 O O . VAL A 1 121 ? 17.186 -3.816 -12.851 1.00 98.19 121 VAL A O 1
ATOM 833 N N . THR A 1 122 ? 17.008 -4.941 -10.932 1.00 96.88 122 THR A N 1
ATOM 834 C CA . THR A 1 122 ? 18.401 -5.418 -10.940 1.00 96.88 122 THR A CA 1
ATOM 835 C C . THR A 1 122 ? 18.687 -6.304 -12.153 1.00 96.88 122 THR A C 1
ATOM 837 O O . THR A 1 122 ? 19.689 -6.093 -12.829 1.00 96.88 122 THR A O 1
ATOM 840 N N . SER A 1 123 ? 17.791 -7.244 -12.480 1.00 96.56 123 SER A N 1
ATOM 841 C CA . SER A 1 123 ? 17.915 -8.058 -13.699 1.00 96.56 123 SER A CA 1
ATOM 842 C C . SER A 1 123 ? 17.924 -7.186 -14.952 1.00 96.56 123 SER A C 1
ATOM 844 O O . SER A 1 123 ? 18.766 -7.383 -15.820 1.00 96.56 123 SER A O 1
ATOM 846 N N . PHE A 1 124 ? 17.025 -6.199 -15.022 1.00 98.38 124 PHE A N 1
ATOM 847 C CA . PHE A 1 124 ? 17.000 -5.222 -16.105 1.00 98.38 124 PHE A CA 1
ATOM 848 C C . PHE A 1 124 ? 18.330 -4.470 -16.209 1.00 98.38 124 PHE A C 1
ATOM 850 O O . PHE A 1 124 ? 18.886 -4.404 -17.295 1.00 98.38 124 PHE A O 1
ATOM 857 N N . VAL A 1 125 ? 18.876 -3.946 -15.107 1.00 98.25 125 VAL A N 1
ATOM 858 C CA . VAL A 1 125 ? 20.137 -3.190 -15.122 1.00 98.25 125 VAL A CA 1
ATOM 859 C C . VAL A 1 125 ? 21.283 -4.044 -15.663 1.00 98.25 125 VAL A C 1
ATOM 861 O O . VAL A 1 125 ? 22.018 -3.591 -16.542 1.00 98.25 125 VAL A O 1
ATOM 864 N N . THR A 1 126 ? 21.402 -5.288 -15.195 1.00 97.88 126 THR A N 1
ATOM 865 C CA . THR A 1 126 ? 22.420 -6.227 -15.678 1.00 97.88 126 THR A CA 1
ATOM 866 C C . THR A 1 126 ? 22.233 -6.556 -17.157 1.00 97.88 126 THR A C 1
ATOM 868 O O . THR A 1 126 ? 23.169 -6.427 -17.945 1.00 97.88 126 THR A O 1
ATOM 871 N N . ASP A 1 127 ? 21.034 -6.953 -17.578 1.00 97.75 127 ASP A N 1
ATOM 872 C CA . ASP A 1 127 ? 20.803 -7.357 -18.965 1.00 97.75 127 ASP A CA 1
ATOM 873 C C . ASP A 1 127 ? 20.912 -6.172 -19.940 1.00 97.75 127 ASP A C 1
ATOM 875 O O . ASP A 1 127 ? 21.531 -6.283 -21.002 1.00 97.75 127 ASP A O 1
ATOM 879 N N . PHE A 1 128 ? 20.358 -5.019 -19.565 1.00 98.38 128 PHE A N 1
ATOM 880 C CA . PHE A 1 128 ? 20.290 -3.828 -20.402 1.00 98.38 128 PHE A CA 1
ATOM 881 C C . PHE A 1 128 ? 21.631 -3.088 -20.471 1.00 98.38 128 PHE A C 1
ATOM 883 O O . PHE A 1 128 ? 22.134 -2.854 -21.564 1.00 98.38 128 PHE A O 1
ATOM 890 N N . TYR A 1 129 ? 22.239 -2.734 -19.333 1.00 97.75 129 TYR A N 1
ATOM 891 C CA . TYR A 1 129 ? 23.428 -1.869 -19.320 1.00 97.75 129 TYR A CA 1
ATOM 892 C C . TYR A 1 129 ? 24.750 -2.638 -19.331 1.00 97.75 129 TYR A C 1
ATOM 894 O O . TYR A 1 129 ? 25.730 -2.152 -19.898 1.00 97.75 129 TYR A O 1
ATOM 902 N N . GLU A 1 130 ? 24.813 -3.805 -18.682 1.00 97.50 130 GLU A N 1
ATOM 903 C CA . GLU A 1 130 ? 26.066 -4.562 -18.547 1.00 97.50 130 GLU A CA 1
ATOM 904 C C . GLU A 1 130 ? 26.239 -5.546 -19.702 1.00 97.50 130 GLU A C 1
ATOM 906 O O . GLU A 1 130 ? 27.280 -5.567 -20.358 1.00 97.50 130 GLU A O 1
ATOM 911 N N . ARG A 1 131 ? 25.201 -6.339 -19.983 1.00 98.25 131 ARG A N 1
ATOM 912 C CA . ARG A 1 131 ? 25.207 -7.335 -21.062 1.00 98.25 131 ARG A CA 1
ATOM 913 C C . ARG A 1 131 ? 24.785 -6.764 -22.407 1.00 98.25 131 ARG A C 1
ATOM 915 O O . ARG A 1 131 ? 25.060 -7.399 -23.422 1.00 98.25 131 ARG A O 1
ATOM 922 N N . LYS A 1 132 ? 24.146 -5.588 -22.414 1.00 98.25 132 LYS A N 1
ATOM 923 C CA . LYS A 1 132 ? 23.768 -4.848 -23.624 1.00 98.25 132 LYS A CA 1
ATOM 924 C C . LYS A 1 132 ? 22.971 -5.698 -24.609 1.00 98.25 132 LYS A C 1
ATOM 926 O O . LYS A 1 132 ? 23.199 -5.648 -25.814 1.00 98.25 132 LYS A O 1
ATOM 931 N N . ILE A 1 133 ? 22.024 -6.490 -24.097 1.00 98.38 133 ILE A N 1
ATOM 932 C CA . ILE A 1 133 ? 21.305 -7.484 -24.911 1.00 98.38 133 ILE A CA 1
ATOM 933 C C . ILE A 1 133 ? 20.509 -6.862 -26.070 1.00 98.38 133 ILE A C 1
ATOM 935 O O . ILE A 1 133 ? 20.245 -7.540 -27.059 1.00 98.38 133 ILE A O 1
ATOM 939 N N . PHE A 1 134 ? 20.162 -5.574 -25.970 1.00 98.50 134 PHE A N 1
ATOM 940 C CA . PHE A 1 134 ? 19.424 -4.851 -27.002 1.00 98.50 134 PHE A CA 1
ATOM 941 C C . PHE A 1 134 ? 20.315 -4.089 -27.988 1.00 98.50 134 PHE A C 1
ATOM 943 O O . PHE A 1 134 ? 19.831 -3.770 -29.069 1.00 98.50 134 PHE A O 1
ATOM 950 N N . ASP A 1 135 ? 21.599 -3.846 -27.682 1.00 98.38 135 ASP A N 1
ATOM 951 C CA . ASP A 1 135 ? 22.511 -3.075 -28.549 1.00 98.38 135 ASP A CA 1
ATOM 952 C C . ASP A 1 135 ? 22.534 -3.570 -30.013 1.00 98.38 135 ASP A C 1
ATOM 954 O O . ASP A 1 135 ? 22.522 -2.721 -30.904 1.00 98.38 135 ASP A O 1
ATOM 958 N N . PRO A 1 136 ? 22.508 -4.890 -30.309 1.00 98.62 136 PRO A N 1
ATOM 959 C CA . PRO A 1 136 ? 22.473 -5.386 -31.689 1.00 98.62 136 PRO A CA 1
ATOM 960 C C . PRO A 1 136 ? 21.210 -5.025 -32.482 1.00 98.62 136 PRO A C 1
ATOM 962 O O . PRO A 1 136 ? 21.218 -5.125 -33.705 1.00 98.62 136 PRO A O 1
ATOM 965 N N . TYR A 1 137 ? 20.126 -4.657 -31.801 1.00 98.50 137 TYR A N 1
ATOM 966 C CA . TYR A 1 137 ? 18.830 -4.344 -32.407 1.00 98.50 137 TYR A CA 1
ATOM 967 C C . TYR A 1 137 ? 18.575 -2.838 -32.506 1.00 98.50 137 TYR A C 1
ATOM 969 O O . TYR A 1 137 ? 17.609 -2.428 -33.155 1.00 98.50 137 TYR A O 1
ATOM 977 N N . LEU A 1 138 ? 19.412 -2.023 -31.856 1.00 98.38 138 LEU A N 1
ATOM 978 C CA . LEU A 1 138 ? 19.266 -0.576 -31.859 1.00 98.38 138 LEU A CA 1
ATOM 979 C C . LEU A 1 138 ? 19.679 -0.000 -33.213 1.00 98.38 138 LEU A C 1
ATOM 981 O O . LEU A 1 138 ? 20.812 -0.172 -33.665 1.00 98.38 138 LEU A O 1
ATOM 985 N N . GLU A 1 139 ? 18.766 0.735 -33.831 1.00 98.25 139 GLU A N 1
ATOM 986 C CA . GLU A 1 139 ? 18.995 1.462 -35.071 1.00 98.25 139 GLU A CA 1
ATOM 987 C C . GLU A 1 139 ? 18.755 2.952 -34.840 1.00 98.25 139 GLU A C 1
ATOM 989 O O . GLU A 1 139 ? 17.743 3.360 -34.273 1.00 98.25 139 GLU A O 1
ATOM 994 N N . PHE A 1 140 ? 19.703 3.761 -35.304 1.00 98.19 140 PHE A N 1
ATOM 995 C CA . PHE A 1 140 ? 19.664 5.214 -35.196 1.00 98.19 140 PHE A CA 1
ATOM 996 C C . PHE A 1 140 ? 19.724 5.818 -36.595 1.00 98.19 140 PHE A C 1
ATOM 998 O O . PHE A 1 140 ? 20.473 5.350 -37.454 1.00 98.19 140 PHE A O 1
ATOM 1005 N N . SER A 1 141 ? 18.960 6.880 -36.822 1.00 97.56 141 SER A N 1
ATOM 1006 C CA . SER A 1 141 ? 18.947 7.626 -38.082 1.00 97.56 141 SER A CA 1
ATOM 1007 C C . SER A 1 141 ? 20.236 8.422 -38.312 1.00 97.56 141 SER A C 1
ATOM 1009 O O . SER A 1 141 ? 20.568 8.755 -39.450 1.00 97.56 141 SER A O 1
ATOM 1011 N N . SER A 1 142 ? 20.970 8.736 -37.240 1.00 98.25 142 SER A N 1
ATOM 1012 C CA . SER A 1 142 ? 22.231 9.477 -37.283 1.00 98.25 142 SER A CA 1
ATOM 1013 C C . SER A 1 142 ? 23.105 9.206 -36.053 1.00 98.25 142 SER A C 1
ATOM 1015 O O . SER A 1 142 ? 22.614 8.785 -35.005 1.00 98.25 142 SER A O 1
ATOM 1017 N N . GLU A 1 143 ? 24.404 9.512 -36.144 1.00 98.00 143 GLU A N 1
ATOM 1018 C CA . GLU A 1 143 ? 25.299 9.443 -34.976 1.00 98.00 143 GLU A CA 1
ATOM 1019 C C . GLU A 1 143 ? 24.916 10.458 -33.886 1.00 98.00 143 GLU A C 1
ATOM 1021 O O . GLU A 1 143 ? 25.057 10.154 -32.708 1.00 98.00 143 GLU A O 1
ATOM 1026 N N . ALA A 1 144 ? 24.362 11.621 -34.253 1.00 98.31 144 ALA A N 1
ATOM 1027 C CA . ALA A 1 144 ? 23.892 12.611 -33.280 1.00 98.31 144 ALA A CA 1
ATOM 1028 C C . ALA A 1 144 ? 22.714 12.083 -32.439 1.00 98.31 144 ALA A C 1
ATOM 1030 O O . ALA A 1 144 ? 22.661 12.294 -31.230 1.00 98.31 144 ALA A O 1
ATOM 1031 N N . GLU A 1 145 ? 21.780 11.359 -33.062 1.00 98.19 145 GLU A N 1
ATOM 1032 C CA . GLU A 1 145 ? 20.673 10.711 -32.348 1.00 98.19 145 GLU A CA 1
ATOM 1033 C C . GLU A 1 145 ? 21.176 9.617 -31.405 1.00 98.19 145 GLU A C 1
ATOM 1035 O O . GLU A 1 145 ? 20.749 9.541 -30.253 1.00 98.19 145 GLU A O 1
ATOM 1040 N N . LYS A 1 146 ? 22.123 8.802 -31.874 1.00 98.19 146 LYS A N 1
ATOM 1041 C CA . LYS A 1 146 ? 22.770 7.768 -31.069 1.00 98.19 146 LYS A CA 1
ATOM 1042 C C . LYS A 1 146 ? 23.495 8.359 -29.864 1.00 98.19 146 LYS A C 1
ATOM 1044 O O . LYS A 1 146 ? 23.345 7.839 -28.765 1.00 98.19 146 LYS A O 1
ATOM 1049 N N . GLU A 1 147 ? 24.256 9.434 -30.041 1.00 98.38 147 GLU A N 1
ATOM 1050 C CA . GLU A 1 147 ? 24.931 10.122 -28.937 1.00 98.38 147 GLU A CA 1
ATOM 1051 C C . GLU A 1 147 ? 23.912 10.647 -27.917 1.00 98.38 147 GLU A C 1
ATOM 1053 O O . GLU A 1 147 ? 23.992 10.297 -26.738 1.00 98.38 147 GLU A O 1
ATOM 1058 N N . ALA A 1 148 ? 22.871 11.347 -28.378 1.00 98.19 148 ALA A N 1
ATOM 1059 C CA . ALA A 1 148 ? 21.789 11.824 -27.517 1.00 98.19 148 ALA A CA 1
ATOM 1060 C C . ALA A 1 148 ? 21.056 10.679 -26.789 1.00 98.19 148 ALA A C 1
ATOM 1062 O O . ALA A 1 148 ? 20.636 10.833 -25.641 1.00 98.19 148 ALA A O 1
ATOM 1063 N N . TYR A 1 149 ? 20.886 9.522 -27.435 1.00 98.06 149 TYR A N 1
ATOM 1064 C CA . TYR A 1 149 ? 20.337 8.324 -26.803 1.00 98.06 149 TYR A CA 1
ATOM 1065 C C . TYR A 1 149 ? 21.252 7.809 -25.688 1.00 98.06 149 TYR A C 1
ATOM 1067 O O . TYR A 1 149 ? 20.779 7.550 -24.582 1.00 98.06 149 TYR A O 1
ATOM 1075 N N . ARG A 1 150 ? 22.564 7.708 -25.939 1.00 98.06 150 ARG A N 1
ATOM 1076 C CA . ARG A 1 150 ? 23.542 7.231 -24.946 1.00 98.06 150 ARG A CA 1
ATOM 1077 C C . ARG A 1 150 ? 23.663 8.169 -23.745 1.00 98.06 150 ARG A C 1
ATOM 1079 O O . ARG A 1 150 ? 23.816 7.697 -22.620 1.00 98.06 150 ARG A O 1
ATOM 1086 N N . GLU A 1 151 ? 23.523 9.476 -23.946 1.00 98.38 151 GLU A N 1
ATOM 1087 C CA . GLU A 1 151 ? 23.450 10.440 -22.843 1.00 98.38 151 GLU A CA 1
ATOM 1088 C C . GLU A 1 151 ? 22.221 10.202 -21.951 1.00 98.38 151 GLU A C 1
ATOM 1090 O O . GLU A 1 151 ? 22.350 10.109 -20.725 1.00 98.38 151 GLU A O 1
ATOM 1095 N N . ARG A 1 152 ? 21.029 10.039 -22.549 1.00 98.19 152 ARG A N 1
ATOM 1096 C CA . ARG A 1 152 ? 19.798 9.718 -21.800 1.00 98.19 152 ARG A CA 1
ATOM 1097 C C . ARG A 1 152 ? 19.895 8.371 -21.092 1.00 98.19 152 ARG A C 1
ATOM 1099 O O . ARG A 1 152 ? 19.467 8.254 -19.945 1.00 98.19 152 ARG A O 1
ATOM 1106 N N . GLU A 1 153 ? 20.473 7.374 -21.756 1.00 98.19 153 GLU A N 1
ATOM 1107 C CA . GLU A 1 153 ? 20.714 6.035 -21.220 1.00 98.19 153 GLU A CA 1
ATOM 1108 C C . GLU A 1 153 ? 21.573 6.096 -19.945 1.00 98.19 153 GLU A C 1
ATOM 1110 O O . GLU A 1 153 ? 21.190 5.537 -18.912 1.00 98.19 153 GLU A O 1
ATOM 1115 N N . ALA A 1 154 ? 22.692 6.829 -19.980 1.00 98.25 154 ALA A N 1
ATOM 1116 C CA . ALA A 1 154 ? 23.573 7.017 -18.828 1.00 98.25 154 ALA A CA 1
ATOM 1117 C C . ALA A 1 154 ? 22.887 7.786 -17.685 1.00 98.25 154 ALA A C 1
ATOM 1119 O O . ALA A 1 154 ? 23.009 7.406 -16.516 1.00 98.25 154 ALA A O 1
ATOM 1120 N N . ALA A 1 155 ? 22.127 8.838 -18.010 1.00 98.38 155 ALA A N 1
ATOM 1121 C CA . ALA A 1 155 ? 21.371 9.605 -17.022 1.00 98.38 155 ALA A CA 1
ATOM 1122 C C . ALA A 1 155 ? 20.302 8.749 -16.321 1.00 98.38 155 ALA A C 1
ATOM 1124 O O . ALA A 1 155 ? 20.196 8.778 -15.092 1.00 98.38 155 ALA A O 1
ATOM 1125 N N . ARG A 1 156 ? 19.544 7.939 -17.074 1.00 98.38 156 ARG A N 1
ATOM 1126 C CA . ARG A 1 156 ? 18.542 7.020 -16.510 1.00 98.38 156 ARG A CA 1
ATOM 1127 C C . ARG A 1 156 ? 19.177 5.929 -15.665 1.00 98.38 156 ARG A C 1
ATOM 1129 O O . ARG A 1 156 ? 18.660 5.660 -14.585 1.00 98.38 156 ARG A O 1
ATOM 1136 N N . ARG A 1 157 ? 20.311 5.358 -16.088 1.00 98.50 157 ARG A N 1
ATOM 1137 C CA . ARG A 1 157 ? 21.051 4.381 -15.276 1.00 98.50 157 ARG A CA 1
ATOM 1138 C C . ARG A 1 157 ? 21.363 4.948 -13.893 1.00 98.50 157 ARG A C 1
ATOM 1140 O O . ARG A 1 157 ? 21.016 4.337 -12.887 1.00 98.50 157 ARG A O 1
ATOM 1147 N N . LYS A 1 158 ? 21.947 6.148 -13.847 1.00 98.50 158 LYS A N 1
ATOM 1148 C CA . LYS A 1 158 ? 22.265 6.827 -12.587 1.00 98.50 158 LYS A CA 1
ATOM 1149 C C . LYS A 1 158 ? 21.011 7.076 -11.741 1.00 98.50 158 LYS A C 1
ATOM 1151 O O . LYS A 1 158 ? 21.020 6.811 -10.545 1.00 98.50 158 LYS A O 1
ATOM 1156 N N . ALA A 1 159 ? 19.918 7.531 -12.354 1.00 98.44 159 ALA A N 1
ATOM 1157 C CA . ALA A 1 159 ? 18.661 7.771 -11.645 1.00 98.44 159 ALA A CA 1
ATOM 1158 C C . ALA A 1 159 ? 18.034 6.481 -11.074 1.00 98.44 159 ALA A C 1
ATOM 1160 O O . ALA A 1 159 ? 17.440 6.513 -9.995 1.00 98.44 159 ALA A O 1
ATOM 1161 N N . ILE A 1 160 ? 18.172 5.347 -11.771 1.00 98.19 160 ILE A N 1
ATOM 1162 C CA . ILE A 1 160 ? 17.751 4.025 -11.282 1.00 98.19 160 ILE A CA 1
ATOM 1163 C C . ILE A 1 160 ? 18.594 3.617 -10.071 1.00 98.19 160 ILE A C 1
ATOM 1165 O O . ILE A 1 160 ? 18.032 3.225 -9.048 1.00 98.19 160 ILE A O 1
ATOM 1169 N N . GLU A 1 161 ? 19.919 3.748 -10.160 1.00 98.12 161 GLU A N 1
ATOM 1170 C CA . GLU A 1 161 ? 20.845 3.434 -9.065 1.00 98.12 161 GLU A CA 1
ATOM 1171 C C . GLU A 1 161 ? 20.551 4.290 -7.817 1.00 98.12 161 GLU A C 1
ATOM 1173 O O . GLU A 1 161 ? 20.439 3.759 -6.711 1.00 98.12 161 GLU A O 1
ATOM 1178 N N . GLU A 1 162 ? 20.330 5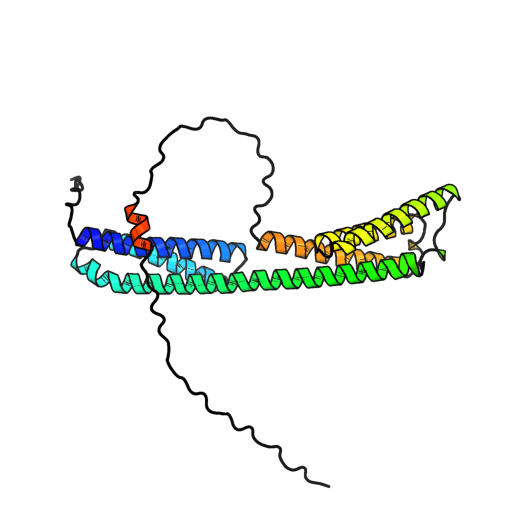.598 -7.989 1.00 98.44 162 GLU A N 1
ATOM 1179 C CA . GLU A 1 162 ? 19.927 6.511 -6.911 1.00 98.44 162 GLU A CA 1
ATOM 1180 C C . GLU A 1 162 ? 18.588 6.105 -6.276 1.00 98.44 162 GLU A C 1
ATOM 1182 O O . GLU A 1 162 ? 18.450 6.120 -5.052 1.00 98.44 162 GLU A O 1
ATOM 1187 N N . ALA A 1 163 ? 17.601 5.708 -7.084 1.00 97.25 163 ALA A N 1
ATOM 1188 C CA . ALA A 1 163 ? 16.300 5.271 -6.588 1.00 97.25 163 ALA A CA 1
ATOM 1189 C C . ALA A 1 163 ? 16.390 3.950 -5.800 1.00 97.25 163 ALA A C 1
ATOM 1191 O O . ALA A 1 163 ? 15.794 3.839 -4.727 1.00 97.25 163 ALA A O 1
ATOM 1192 N N . GLN A 1 164 ? 17.179 2.977 -6.272 1.00 95.62 164 GLN A N 1
ATOM 1193 C CA . GLN A 1 164 ? 17.430 1.722 -5.551 1.00 95.62 164 GLN A CA 1
ATOM 1194 C C . GLN A 1 164 ? 18.221 1.943 -4.253 1.00 95.62 164 GLN A C 1
ATOM 1196 O O . GLN A 1 164 ? 17.989 1.247 -3.258 1.00 95.62 164 GLN A O 1
ATOM 1201 N N . ALA A 1 165 ? 19.124 2.928 -4.224 1.00 96.81 165 ALA A N 1
ATOM 1202 C CA . ALA A 1 165 ? 19.908 3.263 -3.037 1.00 96.81 165 ALA A CA 1
ATOM 1203 C C . ALA A 1 165 ? 19.042 3.734 -1.855 1.00 96.81 165 ALA A C 1
ATOM 1205 O O . ALA A 1 165 ? 19.444 3.553 -0.705 1.00 96.81 165 ALA A O 1
ATOM 1206 N N . LEU A 1 166 ? 17.838 4.264 -2.111 1.00 95.31 166 LEU A N 1
ATOM 1207 C CA . LEU A 1 166 ? 16.896 4.663 -1.060 1.00 95.31 166 LEU A CA 1
ATOM 1208 C C . LEU A 1 166 ? 16.398 3.477 -0.222 1.00 95.31 166 LEU A C 1
ATOM 1210 O O . LEU A 1 166 ? 16.027 3.676 0.931 1.00 95.31 166 LEU A O 1
ATOM 1214 N N . ARG A 1 167 ? 16.382 2.254 -0.777 1.00 93.31 167 ARG A N 1
ATOM 1215 C CA . ARG A 1 167 ? 15.880 1.033 -0.112 1.00 93.31 167 ARG A CA 1
ATOM 1216 C C . ARG A 1 167 ? 14.483 1.191 0.507 1.00 93.31 167 ARG A C 1
ATOM 1218 O O . ARG A 1 167 ? 14.180 0.589 1.535 1.00 93.31 167 ARG A O 1
ATOM 1225 N N . THR A 1 168 ? 13.630 1.983 -0.134 1.00 94.12 168 THR A N 1
ATOM 1226 C CA . THR A 1 168 ? 12.220 2.159 0.234 1.00 94.12 168 THR A CA 1
ATOM 1227 C C . THR A 1 168 ? 11.312 1.620 -0.871 1.00 94.12 168 THR A C 1
ATOM 1229 O O . THR A 1 168 ? 11.712 1.636 -2.037 1.00 94.12 168 THR A O 1
ATOM 1232 N N . PRO A 1 169 ? 10.065 1.222 -0.557 1.00 96.12 169 PRO A N 1
ATOM 1233 C CA . PRO A 1 169 ? 9.094 0.831 -1.579 1.00 96.12 169 PRO A CA 1
ATOM 1234 C C . PRO A 1 169 ? 8.835 1.913 -2.636 1.00 96.12 169 PRO A C 1
ATOM 1236 O O . PRO A 1 169 ? 8.658 1.611 -3.813 1.00 96.12 169 PRO A O 1
ATOM 1239 N N . GLN A 1 170 ? 8.865 3.193 -2.252 1.00 97.69 170 GLN A N 1
ATOM 1240 C CA . GLN A 1 170 ? 8.740 4.315 -3.185 1.00 97.69 170 GLN A CA 1
ATOM 1241 C C . GLN A 1 170 ? 9.969 4.440 -4.097 1.00 97.69 170 GLN A C 1
ATOM 1243 O O . GLN A 1 170 ? 9.821 4.722 -5.286 1.00 97.69 170 GLN A O 1
ATOM 1248 N N . GLY A 1 171 ? 11.172 4.210 -3.559 1.00 97.19 171 GLY A N 1
ATOM 1249 C CA . GLY A 1 171 ? 12.406 4.135 -4.341 1.00 97.19 171 GLY A CA 1
ATOM 1250 C C . GLY A 1 171 ? 12.377 2.979 -5.340 1.00 97.19 171 GLY A C 1
ATOM 1251 O O . GLY A 1 171 ? 12.646 3.190 -6.521 1.00 97.19 171 GLY A O 1
ATOM 1252 N N . ASP A 1 172 ? 11.945 1.793 -4.904 1.00 97.56 172 ASP A N 1
ATOM 1253 C CA . ASP A 1 172 ? 11.796 0.616 -5.767 1.00 97.56 172 ASP A CA 1
ATOM 1254 C C . ASP A 1 172 ? 10.755 0.859 -6.882 1.00 97.56 172 ASP A C 1
ATOM 1256 O O . ASP A 1 172 ? 11.006 0.531 -8.043 1.00 97.56 172 ASP A O 1
ATOM 1260 N N . LEU A 1 173 ? 9.621 1.507 -6.574 1.00 98.31 173 LEU A N 1
ATOM 1261 C CA . LEU A 1 173 ? 8.613 1.882 -7.575 1.00 98.31 173 LEU A CA 1
ATOM 1262 C C . LEU A 1 173 ? 9.165 2.896 -8.588 1.00 98.31 173 LEU A C 1
ATOM 1264 O O . LEU A 1 173 ? 8.953 2.744 -9.792 1.00 98.31 173 LEU A O 1
ATOM 1268 N N . ARG A 1 174 ? 9.892 3.918 -8.119 1.00 98.50 174 ARG A N 1
ATOM 1269 C CA . ARG A 1 174 ? 10.538 4.911 -8.989 1.00 98.50 174 ARG A CA 1
ATOM 1270 C C . ARG A 1 174 ? 11.564 4.254 -9.911 1.00 98.50 174 ARG A C 1
ATOM 1272 O O . ARG A 1 174 ? 11.572 4.550 -11.102 1.00 98.50 174 ARG A O 1
ATOM 1279 N N . ALA A 1 175 ? 12.390 3.356 -9.381 1.00 98.38 175 ALA A N 1
ATOM 1280 C CA . ALA A 1 175 ? 13.370 2.613 -10.164 1.00 98.38 175 ALA A CA 1
ATOM 1281 C C . ALA A 1 175 ? 12.690 1.750 -11.244 1.00 98.38 175 ALA A C 1
ATOM 1283 O O . ALA A 1 175 ? 13.130 1.743 -12.392 1.00 98.38 175 ALA A O 1
ATOM 1284 N N . ALA A 1 176 ? 11.577 1.087 -10.906 1.00 98.44 176 ALA A N 1
ATOM 1285 C CA . ALA A 1 176 ? 10.791 0.311 -11.863 1.00 98.44 176 ALA A CA 1
ATOM 1286 C C . ALA A 1 176 ? 10.194 1.176 -12.985 1.00 98.44 176 ALA A C 1
ATOM 1288 O O . ALA A 1 176 ? 10.237 0.767 -14.144 1.00 98.44 176 ALA A O 1
ATOM 1289 N N . ASN A 1 177 ? 9.686 2.372 -12.668 1.00 98.56 177 ASN A N 1
ATOM 1290 C CA . ASN A 1 177 ? 9.183 3.315 -13.675 1.00 98.56 177 ASN A CA 1
ATOM 1291 C C . ASN A 1 177 ? 10.292 3.764 -14.635 1.00 98.56 177 ASN A C 1
ATOM 1293 O O . ASN A 1 177 ? 10.129 3.644 -15.844 1.00 98.56 177 ASN A O 1
ATOM 1297 N N . LEU A 1 178 ? 11.442 4.195 -14.106 1.00 98.69 178 LEU A N 1
ATOM 1298 C CA . LEU A 1 178 ? 12.585 4.635 -14.917 1.00 98.69 178 LEU A CA 1
ATOM 1299 C C . LEU A 1 178 ? 13.117 3.522 -15.833 1.00 98.69 178 LEU A C 1
ATOM 1301 O O . LEU A 1 178 ? 13.489 3.775 -16.977 1.00 98.69 178 LEU A O 1
ATOM 1305 N N . ALA A 1 179 ? 13.135 2.279 -15.348 1.00 98.62 179 ALA A N 1
ATOM 1306 C CA . ALA A 1 179 ? 13.518 1.121 -16.148 1.00 98.62 179 ALA A CA 1
ATOM 1307 C C . ALA A 1 179 ? 12.510 0.826 -17.277 1.00 98.62 179 ALA A C 1
ATOM 1309 O O . ALA A 1 179 ? 12.917 0.505 -18.392 1.00 98.62 179 ALA A O 1
ATOM 1310 N N . ILE A 1 180 ? 11.203 0.979 -17.026 1.00 98.75 180 ILE A N 1
ATOM 1311 C CA . ILE A 1 180 ? 10.169 0.872 -18.071 1.00 98.75 180 ILE A CA 1
ATOM 1312 C C . ILE A 1 180 ? 10.343 1.977 -19.113 1.00 98.75 180 ILE A C 1
ATOM 1314 O O . ILE A 1 180 ? 10.344 1.676 -20.301 1.00 98.75 180 ILE A O 1
ATOM 1318 N N . GLU A 1 181 ? 10.554 3.224 -18.690 1.00 98.62 181 GLU A N 1
ATOM 1319 C CA . GLU A 1 181 ? 10.801 4.351 -19.597 1.00 98.62 181 GLU A CA 1
ATOM 1320 C C . GLU A 1 181 ? 12.044 4.120 -20.471 1.00 98.62 181 GLU A C 1
ATOM 1322 O O . GLU A 1 181 ? 12.022 4.417 -21.665 1.00 98.62 181 GLU A O 1
ATOM 1327 N N . GLN A 1 182 ? 13.119 3.552 -19.908 1.00 98.69 182 GLN A N 1
ATOM 1328 C CA . GLN A 1 182 ? 14.303 3.171 -20.683 1.00 98.69 182 GLN A CA 1
ATOM 1329 C C . GLN A 1 182 ? 13.992 2.071 -21.704 1.00 98.69 182 GLN A C 1
ATOM 1331 O O . GLN A 1 182 ? 14.462 2.161 -22.835 1.00 98.69 182 GLN A O 1
ATOM 1336 N N . LEU A 1 183 ? 13.219 1.042 -21.336 1.00 98.44 183 LEU A N 1
ATOM 1337 C CA . LEU A 1 183 ? 12.800 -0.003 -22.278 1.00 98.44 183 LEU A CA 1
ATOM 1338 C C . LEU A 1 183 ? 11.906 0.556 -23.384 1.00 98.44 183 LEU A C 1
ATOM 1340 O O . LEU A 1 183 ? 12.044 0.170 -24.539 1.00 98.44 183 LEU A O 1
ATOM 1344 N N . GLU A 1 184 ? 10.991 1.463 -23.064 1.00 98.50 184 GLU A N 1
ATOM 1345 C CA . GLU A 1 184 ? 10.118 2.084 -24.060 1.00 98.50 184 GLU A CA 1
ATOM 1346 C C . GLU A 1 184 ? 10.925 2.960 -25.030 1.00 98.50 184 GLU A C 1
ATOM 1348 O O . GLU A 1 184 ? 10.770 2.807 -26.239 1.00 98.50 184 GLU A O 1
ATOM 1353 N N . ASP A 1 185 ? 11.871 3.768 -24.538 1.00 98.44 185 ASP A N 1
ATOM 1354 C CA . ASP A 1 185 ? 12.797 4.531 -25.391 1.00 98.44 185 ASP A CA 1
ATOM 1355 C C . ASP A 1 185 ? 13.742 3.617 -26.186 1.00 98.44 185 ASP A C 1
ATOM 1357 O O . ASP A 1 185 ? 14.069 3.903 -27.325 1.00 98.44 185 ASP A O 1
ATOM 1361 N N . ALA A 1 186 ? 14.178 2.478 -25.649 1.00 98.50 186 ALA A N 1
ATOM 1362 C CA . ALA A 1 186 ? 14.925 1.502 -26.444 1.00 98.50 186 ALA A CA 1
ATOM 1363 C C . ALA A 1 186 ? 14.052 0.894 -27.557 1.00 98.50 186 ALA A C 1
ATOM 1365 O O . ALA A 1 186 ? 14.527 0.669 -28.669 1.00 98.50 186 ALA A O 1
ATOM 1366 N N . GLY A 1 187 ? 12.769 0.659 -27.268 1.00 98.50 187 GLY A N 1
ATOM 1367 C CA . GLY A 1 187 ? 11.787 0.153 -28.224 1.00 98.50 187 GLY A CA 1
ATOM 1368 C C . GLY A 1 187 ? 11.574 1.099 -29.403 1.00 98.50 187 GLY A C 1
ATOM 1369 O O . GLY A 1 187 ? 11.555 0.642 -30.540 1.00 98.50 187 GLY A O 1
ATOM 1370 N N . THR A 1 188 ? 11.518 2.416 -29.169 1.00 98.44 188 THR A N 1
ATOM 1371 C CA . THR A 1 188 ? 11.418 3.407 -30.262 1.00 98.44 188 THR A CA 1
ATOM 1372 C C . THR A 1 188 ? 12.636 3.407 -31.189 1.00 98.44 188 THR A C 1
ATOM 1374 O O . THR A 1 188 ? 12.514 3.821 -32.338 1.00 98.44 188 THR A O 1
ATOM 1377 N N . HIS A 1 189 ? 13.777 2.893 -30.719 1.00 98.44 189 HIS A N 1
ATOM 1378 C CA . HIS A 1 189 ? 15.011 2.728 -31.491 1.00 98.44 189 HIS A CA 1
ATOM 1379 C C . HIS A 1 189 ? 15.233 1.270 -31.938 1.00 98.44 189 HIS A C 1
ATOM 1381 O O . HIS A 1 189 ? 16.341 0.896 -32.313 1.00 98.44 189 HIS A O 1
ATOM 1387 N N . GLY A 1 190 ? 14.197 0.424 -31.909 1.00 98.38 190 GLY A N 1
ATOM 1388 C CA . GLY A 1 190 ? 14.216 -0.909 -32.518 1.00 98.38 190 GLY A CA 1
ATOM 1389 C C . GLY A 1 190 ? 14.573 -2.076 -31.596 1.00 98.38 190 GLY A C 1
ATOM 1390 O O . GLY A 1 190 ? 14.683 -3.209 -32.075 1.00 98.38 190 GLY A O 1
ATOM 1391 N N . ALA A 1 191 ? 14.726 -1.845 -30.285 1.00 98.44 191 ALA A N 1
ATOM 1392 C CA . ALA A 1 191 ? 14.911 -2.926 -29.312 1.00 98.44 191 ALA A CA 1
ATOM 1393 C C . ALA A 1 191 ? 13.713 -3.890 -29.255 1.00 98.44 191 ALA A C 1
ATOM 1395 O O . ALA A 1 191 ? 13.873 -5.031 -28.837 1.00 98.44 191 ALA A O 1
ATOM 1396 N N . ASP A 1 192 ? 12.531 -3.463 -29.703 1.00 98.50 192 ASP A N 1
ATOM 1397 C CA . ASP A 1 192 ? 11.312 -4.272 -29.795 1.00 98.50 192 ASP A CA 1
ATOM 1398 C C . ASP A 1 192 ? 11.425 -5.472 -30.751 1.00 98.50 192 ASP A C 1
ATOM 1400 O O . ASP A 1 192 ? 10.640 -6.417 -30.656 1.00 98.50 192 ASP A O 1
ATOM 1404 N N . ARG A 1 193 ? 12.442 -5.481 -31.620 1.00 98.56 193 ARG A N 1
ATOM 1405 C CA . ARG A 1 193 ? 12.794 -6.618 -32.484 1.00 98.56 193 ARG A CA 1
ATOM 1406 C C . ARG A 1 193 ? 13.503 -7.756 -31.749 1.00 98.56 193 ARG A C 1
ATOM 1408 O O . ARG A 1 193 ? 13.578 -8.860 -32.290 1.00 98.56 193 ARG A O 1
ATOM 1415 N N . SER A 1 194 ? 14.027 -7.516 -30.546 1.00 98.50 194 SER A N 1
ATOM 1416 C CA . SER A 1 194 ? 14.594 -8.579 -29.711 1.00 98.50 194 SER A CA 1
ATOM 1417 C C . SER A 1 194 ? 13.477 -9.485 -29.174 1.00 98.50 194 SER A C 1
ATOM 1419 O O . SER A 1 194 ? 12.467 -8.988 -28.665 1.00 98.50 194 SER A O 1
ATOM 1421 N N . PRO A 1 195 ? 13.656 -10.819 -29.199 1.00 98.25 195 PRO A N 1
ATOM 1422 C CA . PRO A 1 195 ? 12.680 -11.741 -28.618 1.00 98.25 195 PRO A CA 1
ATOM 1423 C C . PRO A 1 195 ? 12.523 -11.573 -27.094 1.00 98.25 195 PRO A C 1
ATOM 1425 O O . PRO A 1 195 ? 11.479 -11.916 -26.536 1.00 98.25 195 PRO A O 1
ATOM 1428 N N . GLU A 1 196 ? 13.524 -11.022 -26.405 1.00 97.56 196 GLU A N 1
ATOM 1429 C CA . GLU A 1 196 ? 13.503 -10.762 -24.966 1.00 97.56 196 GLU A CA 1
ATOM 1430 C C . GLU A 1 196 ? 12.693 -9.510 -24.586 1.00 97.56 196 GLU A C 1
ATOM 1432 O O . GLU A 1 196 ? 12.196 -9.428 -23.457 1.00 97.56 196 GLU A O 1
ATOM 1437 N N . TYR A 1 197 ? 12.520 -8.557 -25.511 1.00 98.56 197 TYR A N 1
ATOM 1438 C CA . TYR A 1 197 ? 11.941 -7.235 -25.239 1.00 98.56 197 TYR A CA 1
ATOM 1439 C C . TYR A 1 197 ? 10.556 -7.308 -24.598 1.00 98.56 197 TYR A C 1
ATOM 1441 O O . TYR A 1 197 ? 10.331 -6.789 -23.501 1.00 98.56 197 TYR A O 1
ATOM 1449 N N . GLY A 1 198 ? 9.623 -7.995 -25.265 1.00 97.81 198 GLY A N 1
ATOM 1450 C CA . GLY A 1 198 ? 8.234 -8.069 -24.818 1.00 97.81 198 GLY A CA 1
ATOM 1451 C C . GLY A 1 198 ? 8.103 -8.732 -23.446 1.00 97.81 198 GLY A C 1
ATOM 1452 O O . GLY A 1 198 ? 7.352 -8.261 -22.593 1.00 97.81 198 GLY A O 1
ATOM 1453 N N . SER A 1 199 ? 8.876 -9.795 -23.203 1.00 98.19 199 SER A N 1
ATOM 1454 C CA . SER A 1 199 ? 8.896 -10.492 -21.912 1.00 98.19 199 SER A CA 1
ATOM 1455 C C . SER A 1 199 ? 9.420 -9.589 -20.791 1.00 98.19 199 SER A C 1
ATOM 1457 O O . SER A 1 199 ? 8.798 -9.486 -19.729 1.00 98.19 199 SER A O 1
ATOM 1459 N N . MET A 1 200 ? 10.524 -8.878 -21.041 1.00 98.19 200 MET A N 1
ATOM 1460 C CA . MET A 1 200 ? 11.133 -7.978 -20.065 1.00 98.19 200 MET A CA 1
ATOM 1461 C C . MET A 1 200 ? 10.209 -6.803 -19.720 1.00 98.19 200 MET A C 1
ATOM 1463 O O . MET A 1 200 ? 9.955 -6.553 -18.539 1.00 98.19 200 MET A O 1
ATOM 1467 N N . LEU A 1 201 ? 9.643 -6.132 -20.730 1.00 98.44 201 LEU A N 1
ATOM 1468 C CA . LEU A 1 201 ? 8.732 -5.002 -20.535 1.00 98.44 201 LEU A CA 1
ATOM 1469 C C . LEU A 1 201 ? 7.471 -5.413 -19.765 1.00 98.44 201 LEU A C 1
ATOM 1471 O O . LEU A 1 201 ? 7.078 -4.738 -18.813 1.00 98.44 201 LEU A O 1
ATOM 1475 N N . ASN A 1 202 ? 6.858 -6.542 -20.131 1.00 98.06 202 ASN A N 1
ATOM 1476 C CA . ASN A 1 202 ? 5.668 -7.047 -19.447 1.00 98.06 202 ASN A CA 1
ATOM 1477 C C . ASN A 1 202 ? 5.971 -7.432 -17.995 1.00 98.06 202 ASN A C 1
ATOM 1479 O O . ASN A 1 202 ? 5.220 -7.058 -17.092 1.00 98.06 202 ASN A O 1
ATOM 1483 N N . GLY A 1 203 ? 7.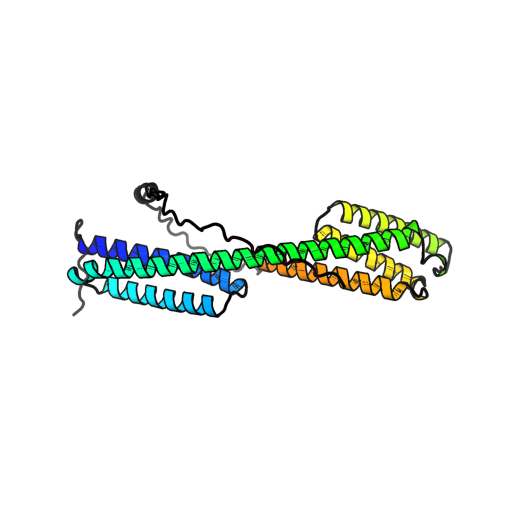094 -8.114 -17.752 1.00 96.56 203 GLY A N 1
ATOM 1484 C CA . GLY A 1 203 ? 7.530 -8.475 -16.404 1.00 96.56 203 GLY A CA 1
ATOM 1485 C C . GLY A 1 203 ? 7.769 -7.255 -15.510 1.00 96.56 203 GLY A C 1
ATOM 1486 O O . GLY A 1 203 ? 7.382 -7.269 -14.341 1.00 96.56 203 GLY A O 1
ATOM 1487 N N . MET A 1 204 ? 8.351 -6.186 -16.062 1.00 98.00 204 MET A N 1
ATOM 1488 C CA . MET A 1 204 ? 8.542 -4.908 -15.369 1.00 98.00 204 MET A CA 1
ATOM 1489 C C . MET A 1 204 ? 7.215 -4.190 -15.094 1.00 98.00 204 MET A C 1
ATOM 1491 O O . MET A 1 204 ? 6.977 -3.728 -13.978 1.00 98.00 204 MET A O 1
ATOM 1495 N N . LYS A 1 205 ? 6.310 -4.125 -16.079 1.00 98.25 205 LYS A N 1
ATOM 1496 C CA . LYS A 1 205 ? 4.984 -3.506 -15.906 1.00 98.25 205 LYS A CA 1
ATOM 1497 C C . LYS A 1 205 ? 4.159 -4.224 -14.839 1.00 98.25 205 LYS A C 1
ATOM 1499 O O . LYS A 1 205 ? 3.523 -3.550 -14.026 1.00 98.25 205 LYS A O 1
ATOM 1504 N N . GLN A 1 206 ? 4.214 -5.556 -14.810 1.00 97.50 206 GLN A N 1
ATOM 1505 C CA . GLN A 1 206 ? 3.533 -6.380 -13.813 1.00 97.50 206 GLN A CA 1
ATOM 1506 C C . GLN A 1 206 ? 4.093 -6.156 -12.403 1.00 97.50 206 GLN A C 1
ATOM 1508 O O . GLN A 1 206 ? 3.315 -5.938 -11.473 1.00 97.50 206 GLN A O 1
ATOM 1513 N N . SER A 1 207 ? 5.420 -6.174 -12.223 1.00 95.62 207 SER A N 1
ATOM 1514 C CA . SER A 1 207 ? 6.028 -5.955 -10.901 1.00 95.62 207 SER A CA 1
ATOM 1515 C C . SER A 1 207 ? 5.756 -4.543 -10.379 1.00 95.62 207 SER A C 1
ATOM 1517 O O . SER A 1 207 ? 5.349 -4.387 -9.228 1.00 95.62 207 SER A O 1
ATOM 1519 N N . ARG A 1 208 ? 5.864 -3.525 -11.244 1.00 98.31 208 ARG A N 1
ATOM 1520 C CA . ARG A 1 208 ? 5.492 -2.135 -10.943 1.00 98.31 208 ARG A CA 1
ATOM 1521 C C . ARG A 1 208 ? 4.027 -2.023 -10.517 1.00 98.31 208 ARG A C 1
ATOM 1523 O O . ARG A 1 208 ? 3.735 -1.367 -9.523 1.00 98.31 208 ARG A O 1
ATOM 1530 N N . GLN A 1 209 ? 3.103 -2.641 -11.256 1.00 98.06 209 GLN A N 1
ATOM 1531 C CA . GLN A 1 209 ? 1.674 -2.596 -10.929 1.00 98.06 209 GLN A CA 1
ATOM 1532 C C . GLN A 1 209 ? 1.379 -3.268 -9.584 1.00 98.06 209 GLN A C 1
ATOM 1534 O O . GLN A 1 209 ? 0.627 -2.711 -8.790 1.00 98.06 209 GLN A O 1
ATOM 1539 N N . SER A 1 210 ? 1.991 -4.425 -9.318 1.00 95.75 210 SER A N 1
ATOM 1540 C CA . SER A 1 210 ? 1.859 -5.129 -8.038 1.00 95.75 210 SER A CA 1
ATOM 1541 C C . SER A 1 210 ? 2.345 -4.265 -6.870 1.00 95.75 210 SER A C 1
ATOM 1543 O O . SER A 1 210 ? 1.615 -4.060 -5.902 1.00 95.75 210 SER A O 1
ATOM 1545 N N . LEU A 1 211 ? 3.536 -3.667 -6.994 1.00 97.69 211 LEU A N 1
ATOM 1546 C CA . LEU A 1 211 ? 4.084 -2.771 -5.975 1.00 97.69 211 LEU A CA 1
ATOM 1547 C C . LEU A 1 211 ? 3.218 -1.520 -5.766 1.00 97.69 211 LEU A C 1
ATOM 1549 O O . LEU A 1 211 ? 2.970 -1.129 -4.629 1.00 97.69 211 LEU A O 1
ATOM 1553 N N . ALA A 1 212 ? 2.717 -0.910 -6.843 1.00 97.75 212 ALA A N 1
ATOM 1554 C CA . ALA A 1 212 ? 1.829 0.247 -6.753 1.00 97.75 212 ALA A CA 1
ATOM 1555 C C . ALA A 1 212 ? 0.511 -0.087 -6.033 1.00 97.75 212 ALA A C 1
ATOM 1557 O O . ALA A 1 212 ? 0.070 0.684 -5.181 1.00 97.75 212 ALA A O 1
ATOM 1558 N N . ALA A 1 213 ? -0.087 -1.245 -6.329 1.00 95.06 213 ALA A N 1
ATOM 1559 C CA . ALA A 1 213 ? -1.299 -1.707 -5.658 1.00 95.06 213 ALA A CA 1
ATOM 1560 C C . ALA A 1 213 ? -1.065 -1.927 -4.155 1.00 95.06 213 ALA A C 1
ATOM 1562 O O . ALA A 1 213 ? -1.860 -1.471 -3.336 1.00 95.06 213 ALA A O 1
ATOM 1563 N N . GLN A 1 214 ? 0.060 -2.544 -3.786 1.00 95.75 214 GLN A N 1
ATOM 1564 C CA . GLN A 1 214 ? 0.412 -2.778 -2.384 1.00 95.75 214 GLN A CA 1
ATOM 1565 C C . GLN A 1 214 ? 0.720 -1.483 -1.623 1.00 95.75 214 GLN A C 1
ATOM 1567 O O . GLN A 1 214 ? 0.314 -1.327 -0.474 1.00 95.75 214 GLN A O 1
ATOM 1572 N N . LEU A 1 215 ? 1.368 -0.507 -2.265 1.00 95.25 215 LEU A N 1
ATOM 1573 C CA . LEU A 1 215 ? 1.559 0.830 -1.695 1.00 95.25 215 LEU A CA 1
ATOM 1574 C C . LEU A 1 215 ? 0.223 1.529 -1.416 1.00 95.25 215 LEU A C 1
ATOM 1576 O O . LEU A 1 215 ? 0.040 2.111 -0.346 1.00 95.25 215 LEU A O 1
ATOM 1580 N N . GLN A 1 216 ? -0.719 1.441 -2.357 1.00 93.12 216 GLN A N 1
ATOM 1581 C CA . GLN A 1 216 ? -2.057 1.996 -2.191 1.00 93.12 216 GLN A CA 1
ATOM 1582 C C . GLN A 1 216 ? -2.810 1.301 -1.047 1.00 93.12 216 GLN A C 1
ATOM 1584 O O . GLN A 1 216 ? -3.319 1.980 -0.157 1.00 93.12 216 GLN A O 1
ATOM 1589 N N . GLN A 1 217 ? -2.816 -0.032 -1.009 1.00 88.62 217 GLN A N 1
ATOM 1590 C CA . GLN A 1 217 ? -3.445 -0.803 0.067 1.00 88.62 217 GLN A CA 1
ATOM 1591 C C . GLN A 1 217 ? -2.827 -0.484 1.437 1.00 88.62 217 GLN A C 1
ATOM 1593 O O . GLN A 1 217 ? -3.546 -0.259 2.410 1.00 88.62 217 GLN A O 1
ATOM 1598 N N . HIS A 1 218 ? -1.499 -0.379 1.512 1.00 88.38 218 HIS A N 1
ATOM 1599 C CA . HIS A 1 218 ? -0.803 -0.028 2.745 1.00 88.38 218 HIS A CA 1
ATOM 1600 C C . HIS A 1 218 ? -1.170 1.386 3.230 1.00 88.38 218 HIS A C 1
ATOM 1602 O O . HIS A 1 218 ? -1.440 1.565 4.418 1.00 88.38 218 HIS A O 1
ATOM 1608 N N . SER A 1 219 ? -1.260 2.381 2.335 1.00 87.25 219 SER A N 1
ATOM 1609 C CA . SER A 1 219 ? -1.707 3.739 2.702 1.00 87.25 219 SER A CA 1
ATOM 1610 C C . SER A 1 219 ? -3.140 3.768 3.250 1.00 87.25 219 SER A C 1
ATOM 1612 O O . SER A 1 219 ? -3.398 4.422 4.259 1.00 87.25 219 SER A O 1
ATOM 1614 N N . GLN A 1 220 ? -4.048 2.979 2.665 1.00 81.81 220 GLN A N 1
ATOM 1615 C CA . GLN A 1 220 ? -5.427 2.845 3.145 1.00 81.81 220 GLN A CA 1
ATOM 1616 C C . GLN A 1 220 ? -5.489 2.187 4.527 1.00 81.81 220 GLN A C 1
ATOM 1618 O O . GLN A 1 220 ? -6.220 2.651 5.400 1.00 81.81 220 GLN A O 1
ATOM 1623 N N . SER A 1 221 ? -4.678 1.149 4.758 1.00 77.06 221 SER A N 1
ATOM 1624 C CA . SER A 1 221 ? -4.634 0.448 6.047 1.00 77.06 221 SER A CA 1
ATOM 1625 C C . SER A 1 221 ? -4.081 1.300 7.193 1.00 77.06 221 SER A C 1
ATOM 1627 O O . SER A 1 221 ? -4.422 1.068 8.349 1.00 77.06 221 SER A O 1
ATOM 1629 N N . ARG A 1 222 ? -3.258 2.314 6.890 1.00 72.94 222 ARG A N 1
ATOM 1630 C CA . ARG A 1 222 ? -2.655 3.193 7.901 1.00 72.94 222 ARG A CA 1
ATOM 1631 C C . ARG A 1 222 ? -3.585 4.307 8.382 1.00 72.94 222 ARG A C 1
ATOM 1633 O O . ARG A 1 222 ? -3.201 5.054 9.278 1.00 72.94 222 ARG A O 1
ATOM 1640 N N . GLY A 1 223 ? -4.775 4.435 7.790 1.00 63.41 223 GLY A N 1
ATOM 1641 C CA . GLY A 1 223 ? -5.712 5.505 8.124 1.00 63.41 223 GLY A CA 1
ATOM 1642 C C . GLY A 1 223 ? -5.138 6.899 7.873 1.00 63.41 223 GLY A C 1
ATOM 1643 O O . GLY A 1 223 ? -5.593 7.852 8.502 1.00 63.41 223 GLY A O 1
ATOM 1644 N N . GLU A 1 224 ? -4.139 7.030 6.988 1.00 48.12 224 GLU A N 1
ATOM 1645 C CA . GLU A 1 224 ? -3.699 8.349 6.544 1.00 48.12 224 GLU A CA 1
ATOM 1646 C C . GLU A 1 224 ? -4.912 9.014 5.881 1.00 48.12 224 GLU A C 1
ATOM 1648 O O . GLU A 1 224 ? -5.448 8.461 4.911 1.00 48.12 224 GLU A O 1
ATOM 1653 N N . PRO A 1 225 ? -5.415 10.140 6.425 1.00 44.31 225 PRO A N 1
ATOM 1654 C CA . PRO A 1 225 ? -6.532 10.830 5.811 1.00 44.31 225 PRO A CA 1
ATOM 1655 C C . PRO A 1 225 ? -6.110 11.167 4.386 1.00 44.31 225 PRO A C 1
ATOM 1657 O O . PRO A 1 225 ? -5.035 11.735 4.174 1.00 44.31 225 PRO A O 1
ATOM 1660 N N . ALA A 1 226 ? -6.931 10.764 3.410 1.00 43.72 226 ALA A N 1
ATOM 1661 C CA . ALA A 1 226 ? -6.718 11.133 2.018 1.00 43.72 226 ALA A CA 1
ATOM 1662 C C . ALA A 1 226 ? -6.406 12.637 1.970 1.00 43.72 226 ALA A C 1
ATOM 1664 O O . ALA A 1 226 ? -7.091 13.387 2.674 1.00 43.72 226 ALA A O 1
ATOM 1665 N N . PRO A 1 227 ? -5.386 13.083 1.209 1.00 45.41 227 PRO A N 1
ATOM 1666 C CA . PRO A 1 227 ? -5.074 14.499 1.115 1.00 45.41 227 PRO A CA 1
ATOM 1667 C C . PRO A 1 227 ? -6.365 15.204 0.723 1.00 45.41 227 PRO A C 1
ATOM 1669 O O . PRO A 1 227 ? -6.913 14.945 -0.350 1.00 45.41 227 PRO A O 1
ATOM 1672 N N . HIS A 1 228 ? -6.905 15.999 1.648 1.00 42.75 228 HIS A N 1
ATOM 1673 C CA . HIS A 1 228 ? -8.102 16.773 1.398 1.00 42.75 228 HIS A CA 1
ATOM 1674 C C . HIS A 1 228 ? -7.807 17.597 0.150 1.00 42.75 228 HIS A C 1
ATOM 1676 O O . HIS A 1 228 ? -6.920 18.450 0.173 1.00 42.75 228 HIS A O 1
ATOM 1682 N N . SER A 1 229 ? -8.498 17.297 -0.953 1.00 41.94 229 SER A N 1
ATOM 1683 C CA . SER A 1 229 ? -8.608 18.244 -2.051 1.00 41.94 229 SER A CA 1
ATOM 1684 C C . SER A 1 229 ? -9.020 19.562 -1.417 1.00 41.94 229 SER A C 1
ATOM 1686 O O . SER A 1 229 ? -10.011 19.577 -0.686 1.00 41.94 229 SER A O 1
ATOM 1688 N N . GLU A 1 230 ? -8.207 20.601 -1.619 1.00 41.88 230 GLU A N 1
ATOM 1689 C CA . GLU A 1 230 ? -8.498 21.979 -1.237 1.00 41.88 230 GLU A CA 1
ATOM 1690 C C . GLU A 1 230 ? -9.959 22.280 -1.577 1.00 41.88 230 GLU A C 1
ATOM 1692 O O . GLU A 1 230 ? -10.323 22.503 -2.729 1.00 41.88 230 GLU A O 1
ATOM 1697 N N . ALA A 1 231 ? -10.814 22.201 -0.562 1.00 40.88 231 ALA A N 1
ATOM 1698 C CA . ALA A 1 231 ? -12.120 22.805 -0.605 1.00 40.88 231 ALA A CA 1
ATOM 1699 C C . ALA A 1 231 ? -11.883 24.280 -0.300 1.00 40.88 231 ALA A C 1
ATOM 1701 O O . ALA A 1 231 ? -11.285 24.613 0.727 1.00 40.88 231 ALA A O 1
ATOM 1702 N N . ASP A 1 232 ? -12.313 25.129 -1.230 1.00 39.50 232 ASP A N 1
ATOM 1703 C CA . ASP A 1 232 ? -12.295 26.582 -1.125 1.00 39.50 232 ASP A CA 1
ATOM 1704 C C . ASP A 1 232 ? -12.668 27.066 0.289 1.00 39.50 232 ASP A C 1
ATOM 1706 O O . ASP A 1 232 ? -13.595 26.524 0.906 1.00 39.50 232 ASP A O 1
ATOM 1710 N N . PRO A 1 233 ? -11.997 28.107 0.817 1.00 43.50 233 PRO A N 1
ATOM 1711 C CA . PRO A 1 233 ? -12.308 28.652 2.129 1.00 43.50 233 PRO A CA 1
ATOM 1712 C C . PRO A 1 233 ? -13.696 29.304 2.111 1.00 43.50 23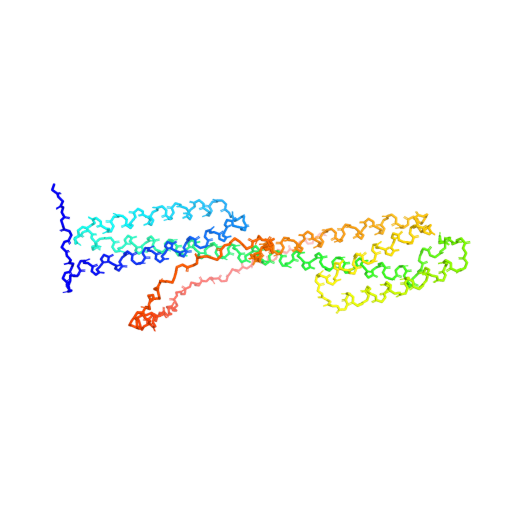3 PRO A C 1
ATOM 1714 O O . PRO A 1 233 ? -13.861 30.474 1.764 1.00 43.50 233 PRO A O 1
ATOM 1717 N N . ILE A 1 234 ? -14.717 28.553 2.525 1.00 42.69 234 ILE A N 1
ATOM 1718 C CA . ILE A 1 234 ? -16.021 29.118 2.861 1.00 42.69 234 ILE A CA 1
ATOM 1719 C C . ILE A 1 234 ? -15.870 29.886 4.176 1.00 42.69 234 ILE A C 1
ATOM 1721 O O . ILE A 1 234 ? -15.751 29.297 5.245 1.00 42.69 234 ILE A O 1
ATOM 1725 N N . GLY A 1 235 ? -15.889 31.214 4.053 1.00 35.53 235 GLY A N 1
ATOM 1726 C CA . GLY A 1 235 ? -16.536 32.134 4.988 1.00 35.53 235 GLY A CA 1
ATOM 1727 C C . GLY A 1 235 ? -16.096 32.054 6.446 1.00 35.53 235 GLY A C 1
ATOM 1728 O O . GLY A 1 235 ? -16.673 31.329 7.251 1.00 35.53 235 GLY A O 1
ATOM 1729 N N . ALA A 1 236 ? -15.141 32.908 6.803 1.00 42.34 236 ALA A N 1
ATOM 1730 C CA . ALA A 1 236 ? -14.882 33.283 8.181 1.00 42.34 236 ALA A CA 1
ATOM 1731 C C . ALA A 1 236 ? -16.126 33.941 8.807 1.00 42.34 236 ALA A C 1
ATOM 1733 O O . ALA A 1 236 ? -16.398 35.107 8.549 1.00 42.34 236 ALA A O 1
ATOM 1734 N N . ASP A 1 237 ? -16.837 33.205 9.659 1.00 43.31 237 ASP A N 1
ATOM 1735 C CA . ASP A 1 237 ? -17.593 33.776 10.776 1.00 43.31 237 ASP A CA 1
ATOM 1736 C C . ASP A 1 237 ? -17.668 32.748 11.915 1.00 43.31 237 ASP A C 1
ATOM 1738 O O . ASP A 1 237 ? -18.560 31.904 12.002 1.00 43.31 237 ASP A O 1
ATOM 1742 N N . ALA A 1 238 ? -16.656 32.790 12.785 1.00 37.00 238 ALA A N 1
ATOM 1743 C CA . ALA A 1 238 ? -16.593 31.991 14.001 1.00 37.00 238 ALA A CA 1
ATOM 1744 C C . ALA A 1 238 ? -17.118 32.810 15.195 1.00 37.00 238 ALA A C 1
ATOM 1746 O O . ALA A 1 238 ? -16.528 33.845 15.528 1.00 37.00 238 ALA A O 1
ATOM 1747 N N . PRO A 1 239 ? -18.169 32.359 15.906 1.00 40.75 239 PRO A N 1
ATOM 1748 C CA . PRO A 1 239 ? -18.543 32.949 17.181 1.00 40.75 239 PRO A CA 1
ATOM 1749 C C . PRO A 1 239 ? -17.532 32.549 18.266 1.00 40.75 239 PRO A C 1
ATOM 1751 O O . PRO A 1 239 ? -17.304 31.372 18.546 1.00 40.75 239 PRO A O 1
ATOM 1754 N N . LYS A 1 240 ? -16.931 33.554 18.910 1.00 42.97 240 LYS A N 1
ATOM 1755 C CA . LYS A 1 240 ? -16.149 33.388 20.141 1.00 42.97 240 LYS A CA 1
ATOM 1756 C C . LYS A 1 240 ? -17.084 32.941 21.269 1.00 42.97 240 LYS A C 1
ATOM 1758 O O . LYS A 1 240 ? -17.962 33.705 21.661 1.00 42.97 240 LYS A O 1
ATOM 1763 N N . GLY A 1 241 ? -16.870 31.751 21.826 1.00 37.03 241 GLY A N 1
ATOM 1764 C CA . GLY A 1 241 ? -17.646 31.290 22.976 1.00 37.03 241 GLY A CA 1
ATOM 1765 C C . GLY A 1 241 ? -17.094 30.042 23.659 1.00 37.03 241 GLY A C 1
ATOM 1766 O O . GLY A 1 241 ? -17.300 28.935 23.183 1.00 37.03 241 GLY A O 1
ATOM 1767 N N . SER A 1 242 ? -16.488 30.263 24.828 1.00 36.12 242 SER A N 1
ATOM 1768 C CA . SER A 1 242 ? -16.422 29.346 25.977 1.00 36.12 242 SER A CA 1
ATOM 1769 C C . SER A 1 242 ? -15.469 28.145 25.922 1.00 36.12 242 SER A C 1
ATOM 1771 O O . SER A 1 242 ? -15.842 27.016 25.619 1.00 36.12 242 SER A O 1
ATOM 1773 N N . ALA A 1 243 ? -14.249 28.385 26.408 1.00 41.97 243 ALA A N 1
ATOM 1774 C CA . ALA A 1 243 ? -13.416 27.361 27.025 1.00 41.97 243 ALA A CA 1
ATOM 1775 C C . ALA A 1 243 ? -14.041 26.936 28.367 1.00 41.97 243 ALA A C 1
ATOM 1777 O O . ALA A 1 243 ? -13.950 27.655 29.363 1.00 41.97 243 ALA A O 1
ATOM 1778 N N . VAL A 1 244 ? -14.688 25.772 28.394 1.00 48.09 244 VAL A N 1
ATOM 1779 C CA . VAL A 1 244 ? -15.039 25.086 29.643 1.00 48.09 244 VAL A CA 1
ATOM 1780 C C . VAL A 1 244 ? -13.803 24.304 30.078 1.00 48.09 244 VAL A C 1
ATOM 1782 O O . VAL A 1 244 ? -13.503 23.238 29.547 1.00 48.09 244 VAL A O 1
ATOM 1785 N N . GLY A 1 245 ? -13.039 24.889 30.999 1.00 36.78 245 GLY A N 1
ATOM 1786 C CA . GLY A 1 245 ? -11.936 24.212 31.671 1.00 36.78 245 GLY A CA 1
ATOM 1787 C C . GLY A 1 245 ? -12.471 23.114 32.586 1.00 36.78 245 GLY A C 1
ATOM 1788 O O . GLY A 1 245 ? -13.355 23.358 33.407 1.00 36.78 245 GLY A O 1
ATOM 1789 N N . PHE A 1 246 ? -11.937 21.905 32.442 1.00 43.00 246 PHE A N 1
ATOM 1790 C CA . PHE A 1 246 ? -12.203 20.816 33.374 1.00 43.00 246 PHE A CA 1
ATOM 1791 C C . PHE A 1 246 ? -11.553 21.127 34.736 1.00 43.00 246 PHE A C 1
ATOM 1793 O O . PHE A 1 246 ? -10.396 21.556 34.767 1.00 43.00 246 PHE A O 1
ATOM 1800 N N . PRO A 1 247 ? -12.260 20.930 35.863 1.00 51.47 247 PRO A N 1
ATOM 1801 C CA . PRO A 1 247 ? -11.696 21.147 37.189 1.00 51.47 247 PRO A CA 1
ATOM 1802 C C . PRO A 1 247 ? -10.577 20.126 37.498 1.00 51.47 247 PRO A C 1
ATOM 1804 O O . PRO A 1 247 ? -10.703 18.949 37.144 1.00 51.47 247 PRO A O 1
ATOM 1807 N N . PRO A 1 248 ? -9.490 20.546 38.174 1.00 53.09 248 PRO A N 1
ATOM 1808 C CA . PRO A 1 248 ? -8.286 19.734 38.400 1.00 53.09 248 PRO A CA 1
ATOM 1809 C C . PRO A 1 248 ? -8.510 18.470 39.252 1.00 53.09 248 PRO A C 1
ATOM 1811 O O . PRO A 1 248 ? -7.694 17.549 39.204 1.00 53.09 248 PRO A O 1
ATOM 1814 N N . ASP A 1 249 ? -9.632 18.369 39.965 1.00 47.19 249 ASP A N 1
ATOM 1815 C CA . ASP A 1 249 ? -9.925 17.241 40.858 1.00 47.19 249 ASP A CA 1
ATOM 1816 C C . ASP A 1 249 ? -10.286 15.942 40.108 1.00 47.19 249 ASP A C 1
ATOM 1818 O O . ASP A 1 249 ? -10.124 14.846 40.646 1.00 47.19 249 ASP A O 1
ATOM 1822 N N . VAL A 1 250 ? -10.696 16.030 38.835 1.00 53.81 250 VAL A N 1
ATOM 1823 C CA . VAL A 1 250 ? -11.028 14.851 38.007 1.00 53.81 250 VAL A CA 1
ATOM 1824 C C . VAL A 1 250 ? -9.764 14.143 37.498 1.00 53.81 250 VAL A C 1
ATOM 1826 O O . VAL A 1 250 ? -9.741 12.919 37.372 1.00 53.81 250 VAL A O 1
ATOM 1829 N N . ILE A 1 251 ? -8.671 14.884 37.286 1.00 54.81 251 ILE A N 1
ATOM 1830 C CA . ILE A 1 251 ? -7.386 14.321 36.837 1.00 54.81 251 ILE A CA 1
ATOM 1831 C C . ILE A 1 251 ? -6.700 13.545 37.977 1.00 54.81 251 ILE A C 1
ATOM 1833 O O . ILE A 1 251 ? -6.030 12.543 37.732 1.00 54.81 251 ILE A O 1
ATOM 1837 N N . ALA A 1 252 ? -6.929 13.929 39.238 1.00 48.09 252 ALA A N 1
ATOM 1838 C CA . ALA A 1 252 ? -6.372 13.229 40.397 1.00 48.09 252 ALA A CA 1
ATOM 1839 C C . ALA A 1 252 ? -7.035 11.860 40.675 1.00 48.09 252 ALA A C 1
ATOM 1841 O O . ALA A 1 252 ? -6.399 10.982 41.262 1.00 48.09 252 ALA A O 1
ATOM 1842 N N . ALA A 1 253 ? -8.280 11.644 40.234 1.00 45.91 253 ALA A N 1
ATOM 1843 C CA . ALA A 1 253 ? -9.014 10.396 40.466 1.00 45.91 253 ALA A CA 1
ATOM 1844 C C . ALA A 1 253 ? -8.635 9.260 39.492 1.00 45.91 253 ALA A C 1
ATOM 1846 O O . ALA A 1 253 ? -8.751 8.088 39.849 1.00 45.91 253 ALA A O 1
ATOM 1847 N N . LEU A 1 254 ? -8.115 9.577 38.300 1.00 45.19 254 LEU A N 1
ATOM 1848 C CA . LEU A 1 254 ? -7.683 8.576 37.310 1.00 45.19 254 LEU A CA 1
ATOM 1849 C C . LEU A 1 254 ? -6.271 8.008 37.554 1.00 45.19 254 LEU A C 1
ATOM 1851 O O . LEU A 1 254 ? -5.872 7.058 36.889 1.00 45.19 254 LEU A O 1
ATOM 1855 N N . GLY A 1 255 ? -5.523 8.532 38.530 1.00 40.12 255 GLY A N 1
ATOM 1856 C CA . GLY A 1 255 ? -4.149 8.105 38.826 1.00 40.12 255 GLY A CA 1
ATOM 1857 C C . GLY A 1 255 ? -3.994 6.927 39.801 1.00 40.12 255 GLY A C 1
ATOM 1858 O O . GLY A 1 255 ? -2.866 6.622 40.183 1.00 40.12 255 GLY A O 1
ATOM 1859 N N . ARG A 1 256 ? -5.078 6.285 40.269 1.00 41.34 256 ARG A N 1
ATOM 1860 C CA . ARG A 1 256 ? -5.003 5.225 41.305 1.00 41.34 256 ARG A CA 1
ATOM 1861 C C . ARG A 1 256 ? -5.796 3.953 41.001 1.00 41.34 256 ARG A C 1
ATOM 1863 O O . ARG A 1 256 ? -6.322 3.325 41.916 1.00 41.34 256 ARG A O 1
ATOM 1870 N N . VAL A 1 257 ? -5.831 3.519 39.747 1.00 39.97 257 VAL A N 1
ATOM 1871 C CA . VAL A 1 257 ? -6.159 2.116 39.454 1.00 39.97 257 VAL A CA 1
ATOM 1872 C C . VAL A 1 257 ? -4.848 1.334 39.441 1.00 39.97 257 VAL A C 1
ATOM 1874 O O . VAL A 1 257 ? -4.168 1.242 38.424 1.00 39.97 257 VAL A O 1
ATOM 1877 N N . GLN A 1 258 ? -4.455 0.820 40.610 1.00 39.69 258 GLN A N 1
ATOM 1878 C CA . GLN A 1 258 ? -3.440 -0.228 40.686 1.00 39.69 258 GLN A CA 1
ATOM 1879 C C . GLN A 1 258 ? -4.048 -1.495 40.084 1.00 39.69 258 GLN A C 1
ATOM 1881 O O . GLN A 1 258 ? -4.959 -2.091 40.659 1.00 39.69 258 GLN A O 1
ATOM 1886 N N . VAL A 1 259 ? -3.558 -1.889 38.911 1.00 41.28 259 VAL A N 1
ATOM 1887 C CA . VAL A 1 259 ? -3.795 -3.223 38.363 1.00 41.28 259 VAL A CA 1
ATOM 1888 C C . VAL A 1 259 ? -3.043 -4.192 39.269 1.00 41.28 259 VAL A C 1
ATOM 1890 O O . VAL A 1 259 ? -1.817 -4.257 39.244 1.00 41.28 259 VAL A O 1
ATOM 1893 N N . ALA A 1 260 ? -3.781 -4.890 40.130 1.00 37.47 260 ALA A N 1
ATOM 1894 C CA . ALA A 1 260 ? -3.245 -6.010 40.880 1.00 37.47 260 ALA A CA 1
ATOM 1895 C C . ALA A 1 260 ? -2.920 -7.133 39.888 1.00 37.47 260 ALA A C 1
ATOM 1897 O O . ALA A 1 260 ? -3.805 -7.779 39.329 1.00 37.47 260 ALA A O 1
ATOM 1898 N N . GLU A 1 261 ? -1.628 -7.317 39.658 1.00 43.38 261 GLU A N 1
ATOM 1899 C CA . GLU A 1 261 ? -1.035 -8.436 38.945 1.00 43.38 261 GLU A CA 1
ATOM 1900 C C . GLU A 1 261 ? -1.285 -9.722 39.749 1.00 43.38 261 GLU A C 1
ATOM 1902 O O . GLU A 1 261 ? -0.623 -10.003 40.747 1.00 43.38 261 GLU A O 1
ATOM 1907 N N . ALA A 1 262 ? -2.305 -10.486 39.351 1.00 40.03 262 ALA A N 1
ATOM 1908 C CA . ALA A 1 262 ? -2.571 -11.815 39.886 1.00 40.03 262 ALA A CA 1
ATOM 1909 C C . ALA A 1 262 ? -1.801 -12.855 39.062 1.00 40.03 262 ALA A C 1
ATOM 1911 O O . ALA A 1 262 ? -2.254 -13.341 38.027 1.00 40.03 262 ALA A O 1
ATOM 1912 N N . LEU A 1 263 ? -0.606 -13.173 39.550 1.00 47.50 263 LEU A N 1
ATOM 1913 C CA . LEU A 1 263 ? 0.168 -14.354 39.189 1.00 47.50 263 LEU A CA 1
ATOM 1914 C C . LEU A 1 263 ? -0.494 -15.636 39.738 1.00 47.50 263 LEU A C 1
ATOM 1916 O O . LEU A 1 263 ? -0.997 -15.650 40.857 1.00 47.50 263 LEU A O 1
ATOM 1920 N N . HIS A 1 264 ? -0.335 -16.718 38.966 1.00 38.16 264 HIS A N 1
ATOM 1921 C CA . HIS A 1 264 ? -0.459 -18.146 39.314 1.00 38.16 264 HIS A CA 1
ATOM 1922 C C . HIS A 1 264 ? -1.850 -18.809 39.315 1.00 38.16 264 HIS A C 1
ATOM 1924 O O . HIS A 1 264 ? -2.542 -18.875 40.327 1.00 38.16 264 HIS A O 1
ATOM 1930 N N . ALA A 1 265 ? -2.135 -19.509 38.211 1.00 38.59 265 ALA A N 1
ATOM 1931 C CA . ALA A 1 265 ? -2.719 -20.846 38.271 1.00 38.59 265 ALA A CA 1
ATOM 1932 C C . ALA A 1 265 ? -1.947 -21.777 37.323 1.00 38.59 265 ALA A C 1
ATOM 1934 O O . ALA A 1 265 ? -1.974 -21.653 36.101 1.00 38.59 265 ALA A O 1
ATOM 1935 N N . ASP A 1 266 ? -1.208 -22.660 37.976 1.00 45.75 266 ASP A N 1
ATOM 1936 C CA . ASP A 1 266 ? -0.453 -23.800 37.492 1.00 45.75 266 ASP A CA 1
ATOM 1937 C C . ASP A 1 266 ? -1.371 -24.800 36.760 1.00 45.75 266 ASP A C 1
ATOM 1939 O O . ASP A 1 266 ? -2.323 -25.326 37.339 1.00 45.75 266 ASP A O 1
ATOM 1943 N N . HIS A 1 267 ? -1.095 -25.072 35.484 1.00 44.31 267 HIS A N 1
ATOM 1944 C CA . HIS A 1 267 ? -1.673 -26.207 34.767 1.00 44.31 267 HIS A CA 1
ATOM 1945 C C . HIS A 1 267 ? -0.556 -27.011 34.112 1.00 44.31 267 HIS A C 1
ATOM 1947 O O . HIS A 1 267 ? -0.097 -26.727 33.006 1.00 44.31 267 HIS A O 1
ATOM 1953 N N . GLY A 1 268 ? -0.130 -28.041 34.844 1.00 47.88 268 GLY A N 1
ATOM 1954 C CA . GLY A 1 268 ? 0.782 -29.066 34.375 1.00 47.88 268 GLY A CA 1
ATOM 1955 C C . GLY A 1 268 ? 0.270 -29.758 33.113 1.00 47.88 268 GLY A C 1
ATOM 1956 O O . GLY A 1 268 ? -0.808 -30.353 33.092 1.00 47.88 268 GLY A O 1
ATOM 1957 N N . LEU A 1 269 ? 1.100 -29.734 32.073 1.00 52.53 269 LEU A N 1
ATOM 1958 C CA . LEU A 1 269 ? 1.003 -30.640 30.938 1.00 52.53 269 LEU A CA 1
ATOM 1959 C C . LEU A 1 269 ? 2.086 -31.707 31.086 1.00 52.53 269 LEU A C 1
ATOM 1961 O O . LEU A 1 269 ? 3.284 -31.427 31.095 1.00 52.53 269 LEU A O 1
ATOM 1965 N N . ALA A 1 270 ? 1.625 -32.944 31.245 1.00 50.03 270 ALA A N 1
ATOM 1966 C CA . ALA A 1 270 ? 2.447 -34.139 31.294 1.00 50.03 270 ALA A CA 1
ATOM 1967 C C . ALA A 1 270 ? 3.268 -34.317 29.998 1.00 50.03 270 ALA A C 1
ATOM 1969 O O . ALA A 1 270 ? 2.778 -34.002 28.910 1.00 50.03 270 ALA A O 1
ATOM 1970 N N . PRO A 1 271 ? 4.485 -34.885 30.069 1.00 53.97 271 PRO A N 1
ATOM 1971 C CA . PRO A 1 271 ? 5.250 -35.227 28.879 1.00 53.97 271 PRO A CA 1
ATOM 1972 C C . PRO A 1 271 ? 4.581 -36.391 28.137 1.00 53.97 271 PRO A C 1
ATOM 1974 O O . PRO A 1 271 ? 4.488 -37.512 28.645 1.00 53.97 271 PRO A O 1
ATOM 1977 N N . SER A 1 272 ? 4.135 -36.129 26.907 1.00 58.00 272 SER A N 1
ATOM 1978 C CA . SER A 1 272 ? 3.739 -37.182 25.973 1.00 58.00 272 SER A CA 1
ATOM 1979 C C . SER A 1 272 ? 4.957 -38.059 25.654 1.00 58.00 272 SER A C 1
ATOM 1981 O O . SER A 1 272 ? 5.985 -37.600 25.158 1.00 58.00 272 SER A O 1
ATOM 1983 N N . ARG A 1 273 ? 4.868 -39.343 26.009 1.00 54.03 273 ARG A N 1
ATOM 1984 C CA . ARG A 1 273 ? 5.824 -40.369 25.590 1.00 54.03 273 ARG A CA 1
ATOM 1985 C C . ARG A 1 273 ? 5.586 -40.672 24.113 1.00 54.03 273 ARG A C 1
ATOM 1987 O O . ARG A 1 273 ? 4.565 -41.263 23.770 1.00 54.03 273 ARG A O 1
ATOM 1994 N N . SER A 1 274 ? 6.540 -40.312 23.262 1.00 62.12 274 SER A N 1
ATOM 1995 C CA . SER A 1 274 ? 6.604 -40.795 21.881 1.00 62.12 274 SER A CA 1
ATOM 1996 C C . SER A 1 274 ? 6.785 -42.323 21.852 1.00 62.12 274 SER A C 1
ATOM 1998 O O . SER A 1 274 ? 7.665 -42.837 22.551 1.00 62.12 274 SER A O 1
ATOM 2000 N N . PRO A 1 275 ? 5.997 -43.069 21.060 1.00 64.56 275 PRO A N 1
ATOM 2001 C CA . PRO A 1 275 ? 6.223 -44.491 20.834 1.00 64.56 275 PRO A CA 1
ATOM 2002 C C . PRO A 1 275 ? 7.431 -44.692 19.906 1.00 64.56 275 PRO A C 1
ATOM 2004 O O . PRO A 1 275 ? 7.542 -44.053 18.861 1.00 64.56 275 PRO A O 1
ATOM 2007 N N . GLY A 1 276 ? 8.359 -45.560 20.318 1.00 62.31 276 GLY A N 1
ATOM 2008 C CA . GLY A 1 276 ? 9.561 -45.900 19.554 1.00 62.31 276 GLY A CA 1
ATOM 2009 C C . GLY A 1 276 ? 9.265 -46.677 18.258 1.00 62.31 276 GLY A C 1
ATOM 2010 O O . GLY A 1 276 ? 8.198 -47.282 18.130 1.00 62.31 276 GLY A O 1
ATOM 2011 N N . PRO A 1 277 ? 10.203 -46.678 17.293 1.00 73.56 277 PRO A N 1
ATOM 2012 C CA . PRO A 1 277 ? 10.036 -47.363 16.015 1.00 73.56 277 PRO A CA 1
ATOM 2013 C C . PRO A 1 277 ? 10.076 -48.892 16.166 1.00 73.56 277 PRO A C 1
ATOM 2015 O O . PRO A 1 277 ? 10.887 -49.445 16.910 1.00 73.56 277 PRO A O 1
ATOM 2018 N N . ALA A 1 278 ? 9.192 -49.567 15.429 1.00 70.88 278 ALA A N 1
ATOM 2019 C CA . ALA A 1 278 ? 9.118 -51.021 15.335 1.00 70.88 278 ALA A CA 1
ATOM 2020 C C . ALA A 1 278 ? 10.354 -51.617 14.624 1.00 70.88 278 ALA A C 1
ATOM 2022 O O . ALA A 1 278 ? 10.902 -50.983 13.719 1.00 70.88 278 ALA A O 1
ATOM 2023 N N . PRO A 1 279 ? 10.788 -52.840 14.985 1.00 69.75 279 PRO A N 1
ATOM 2024 C CA . PRO A 1 279 ? 11.936 -53.484 14.360 1.00 69.75 279 PRO A CA 1
ATOM 2025 C C . PRO A 1 279 ? 11.621 -53.953 12.933 1.00 69.75 279 PRO A C 1
ATOM 2027 O O . PRO A 1 279 ? 10.673 -54.703 12.693 1.00 69.75 279 PRO A O 1
ATOM 2030 N N . THR A 1 280 ? 12.471 -53.543 11.994 1.00 69.50 280 THR A N 1
ATOM 2031 C CA . THR A 1 280 ? 12.522 -54.041 10.618 1.00 69.50 280 THR A CA 1
ATOM 2032 C C . THR A 1 280 ? 12.850 -55.533 10.618 1.00 69.50 280 THR A C 1
ATOM 2034 O O . THR A 1 280 ? 13.897 -55.955 11.110 1.00 69.50 280 THR A O 1
ATOM 2037 N N . ARG A 1 281 ? 11.951 -56.345 10.058 1.00 63.59 281 ARG A N 1
ATOM 2038 C CA . ARG A 1 281 ? 12.156 -57.778 9.840 1.00 63.59 281 ARG A CA 1
ATOM 2039 C C . ARG A 1 281 ? 12.901 -57.966 8.518 1.00 63.59 281 ARG A C 1
ATOM 2041 O O . ARG A 1 281 ? 12.388 -57.578 7.473 1.00 63.59 281 ARG A O 1
ATOM 2048 N N . ALA A 1 282 ? 14.103 -58.528 8.589 1.00 61.53 282 ALA A N 1
ATOM 2049 C CA . ALA A 1 282 ? 14.882 -58.942 7.429 1.00 61.53 282 ALA A CA 1
ATOM 2050 C C . ALA A 1 282 ? 14.189 -60.098 6.685 1.00 61.53 282 ALA A C 1
ATOM 2052 O O . ALA A 1 282 ? 13.710 -61.043 7.323 1.00 61.53 282 ALA A O 1
ATOM 2053 N N . ILE A 1 283 ? 14.171 -60.005 5.355 1.00 65.81 283 ILE A N 1
ATOM 2054 C CA . ILE A 1 283 ? 14.075 -61.119 4.402 1.00 65.81 283 ILE A CA 1
ATOM 2055 C C . ILE A 1 283 ? 15.197 -60.896 3.394 1.00 65.81 283 ILE A C 1
ATOM 2057 O O . ILE A 1 283 ? 15.327 -59.734 2.943 1.00 65.81 283 ILE A O 1
#

Foldseek 3Di:
DDPDPDPDDPPDVLVVLLVVLLVLLVVLLVLLVVLLVLCVLLVHDVVLNVQSVVLNVVSVVLNVCSVVDDPVVSVVCVVVSVVSSVSSVVSSVVSVVRLVVSLVVLVVLLVVLLVLLQVLLVVLCCVCPVVVVLVVFFADPDVVRVVVLVVLVVVLSVQLVVLVVVVDLRSSLSSLVSSLVNLVVSVVRGSVVDPCSVVSNVSSVVSSVSNVVSVVVSCSSVPPPDPPDDDDDPDDDDDDDDDPDDDPVVVVVVPDPDPPPDDDDDDDDDDDDDDDDDDDDDD